Protein AF-A0A7C6HI54-F1 (afdb_monomer_lite)

Structure (mmCIF, N/CA/C/O backbone):
data_AF-A0A7C6HI54-F1
#
_entry.id   AF-A0A7C6HI54-F1
#
loop_
_atom_site.group_PDB
_atom_site.id
_atom_site.type_symbol
_atom_site.label_atom_id
_atom_site.label_alt_id
_atom_site.label_comp_id
_atom_site.label_asym_id
_atom_site.label_entity_id
_atom_site.label_seq_id
_atom_site.pdbx_PDB_ins_code
_atom_site.Cartn_x
_atom_site.Cartn_y
_atom_site.Cartn_z
_atom_site.occupancy
_atom_site.B_iso_or_equiv
_atom_site.auth_seq_id
_atom_site.auth_comp_id
_atom_site.auth_asym_id
_atom_site.auth_atom_id
_atom_site.pdbx_PDB_model_num
ATOM 1 N N . MET A 1 1 ? -19.727 3.927 2.347 1.00 73.31 1 MET A N 1
ATOM 2 C CA . MET A 1 1 ? -19.147 5.207 2.809 1.00 73.31 1 MET A CA 1
ATOM 3 C C . MET A 1 1 ? -17.743 4.907 3.306 1.00 73.31 1 MET A C 1
ATOM 5 O O . MET A 1 1 ? -17.606 3.954 4.063 1.00 73.31 1 MET A O 1
ATOM 9 N N . PHE A 1 2 ? -16.720 5.624 2.837 1.00 81.06 2 PHE A N 1
ATOM 10 C CA . PHE A 1 2 ? -15.334 5.403 3.264 1.00 81.06 2 PHE A CA 1
ATOM 11 C C . PHE A 1 2 ? -15.032 6.197 4.535 1.00 81.06 2 PHE A C 1
ATOM 13 O O . PHE A 1 2 ? -15.425 7.358 4.640 1.00 81.06 2 PHE A O 1
ATOM 20 N N . HIS A 1 3 ? -14.330 5.572 5.479 1.00 81.38 3 HIS A N 1
ATOM 21 C CA . HIS A 1 3 ? -13.687 6.274 6.584 1.00 81.38 3 HIS A CA 1
ATOM 22 C C . HIS A 1 3 ? -12.221 6.479 6.217 1.00 81.38 3 HIS A C 1
ATOM 24 O O . HIS A 1 3 ? -11.545 5.523 5.834 1.00 81.38 3 HIS A O 1
ATOM 30 N N . VAL A 1 4 ? -11.748 7.717 6.305 1.00 82.44 4 VAL A N 1
ATOM 31 C CA . VAL A 1 4 ? -10.369 8.069 5.970 1.00 82.44 4 VAL A CA 1
ATOM 32 C C . VAL A 1 4 ? -9.636 8.346 7.269 1.00 82.44 4 VAL A C 1
ATOM 34 O O . VAL A 1 4 ? -10.179 9.011 8.145 1.00 82.44 4 VAL A O 1
ATOM 37 N N . TYR A 1 5 ? -8.414 7.832 7.398 1.00 78.31 5 TYR A N 1
ATOM 38 C CA . TYR A 1 5 ? -7.564 8.163 8.534 1.00 78.31 5 TYR A CA 1
ATOM 39 C C . TYR A 1 5 ? -7.341 9.679 8.591 1.00 78.31 5 TYR A C 1
ATOM 41 O O . TYR A 1 5 ? -6.896 10.288 7.615 1.00 78.31 5 TYR A O 1
ATOM 49 N N . GLU A 1 6 ? -7.657 10.281 9.732 1.00 72.12 6 GLU A N 1
ATOM 50 C CA . GLU A 1 6 ? -7.433 11.697 9.991 1.00 72.12 6 GLU A CA 1
ATOM 51 C C . GLU A 1 6 ? -6.292 11.843 10.996 1.00 72.12 6 GLU A C 1
ATOM 53 O O . GLU A 1 6 ? -6.274 11.234 12.065 1.00 72.12 6 GLU A O 1
ATOM 58 N N . ASN A 1 7 ? -5.304 12.646 10.626 1.00 71.94 7 ASN A N 1
ATOM 59 C CA . ASN A 1 7 ? -4.196 13.036 11.479 1.00 71.94 7 ASN A CA 1
ATOM 60 C C . ASN A 1 7 ? -3.919 14.501 11.172 1.00 71.94 7 ASN A C 1
ATOM 62 O O . ASN A 1 7 ? -3.929 14.888 10.007 1.00 71.94 7 ASN A O 1
ATOM 66 N N . GLU A 1 8 ? -3.667 15.305 12.202 1.00 67.69 8 GLU A N 1
ATOM 67 C CA . GLU A 1 8 ? -3.443 16.751 12.073 1.00 67.69 8 GLU A CA 1
ATOM 68 C C . GLU A 1 8 ? -2.300 17.101 11.101 1.00 67.69 8 GLU A C 1
ATOM 70 O O 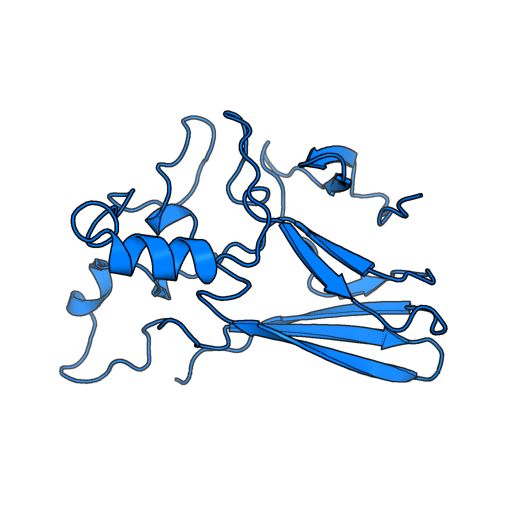. GLU A 1 8 ? -2.268 18.191 10.538 1.00 67.69 8 GLU A O 1
ATOM 75 N N . SER A 1 9 ? -1.376 16.163 10.869 1.00 67.25 9 SER A N 1
ATOM 76 C CA . SER A 1 9 ? -0.266 16.297 9.921 1.00 67.25 9 SER A CA 1
ATOM 77 C C . SER A 1 9 ? -0.551 15.782 8.499 1.00 67.25 9 SER A C 1
ATOM 79 O O . SER A 1 9 ? 0.310 15.935 7.633 1.00 67.25 9 SER A O 1
ATOM 81 N N . LEU A 1 10 ? -1.721 15.179 8.242 1.00 71.88 10 LEU A N 1
ATOM 82 C CA . LEU A 1 10 ? -2.184 14.772 6.909 1.00 71.88 10 LEU A CA 1
ATOM 83 C C . LEU A 1 10 ? -3.047 15.891 6.323 1.00 71.88 10 LEU A C 1
ATOM 85 O O . LEU A 1 10 ? -4.208 16.073 6.681 1.00 71.88 10 LEU A O 1
ATOM 89 N N . ASN A 1 11 ? -2.446 16.667 5.437 1.00 68.75 11 ASN A N 1
ATOM 90 C CA . ASN A 1 11 ? -2.951 17.949 4.963 1.00 68.75 11 ASN A CA 1
ATOM 91 C C . ASN A 1 11 ? -3.590 17.894 3.567 1.00 68.75 11 ASN A C 1
ATOM 93 O O . ASN A 1 11 ? -4.159 18.893 3.128 1.00 68.75 11 ASN A O 1
ATOM 97 N N . GLU A 1 12 ? -3.533 16.755 2.875 1.00 81.88 12 GLU A N 1
ATOM 98 C CA . GLU A 1 12 ? -4.053 16.620 1.514 1.00 81.88 12 GLU A CA 1
ATOM 99 C C . GLU A 1 12 ? -4.956 15.395 1.368 1.00 81.88 12 GLU A C 1
ATOM 101 O O . GLU A 1 12 ? -4.660 14.311 1.872 1.00 81.88 12 GLU A O 1
ATOM 106 N N . LYS A 1 13 ? -6.071 15.577 0.655 1.00 84.19 13 LYS A N 1
ATOM 107 C CA . LYS A 1 13 ? -6.945 14.483 0.232 1.00 84.19 13 LYS A CA 1
ATOM 108 C C . LYS A 1 13 ? -6.597 14.106 -1.199 1.00 84.19 13 LYS A C 1
ATOM 110 O O . LYS A 1 13 ? -6.642 14.955 -2.083 1.00 84.19 13 LYS A O 1
ATOM 115 N N . LEU A 1 14 ? -6.299 12.832 -1.409 1.00 89.12 14 LEU A N 1
ATOM 116 C CA . LEU A 1 14 ? -6.021 12.252 -2.713 1.00 89.12 14 LEU A CA 1
ATOM 117 C C . LEU A 1 14 ? -7.058 11.171 -3.006 1.00 89.12 14 LEU A C 1
ATOM 119 O O . LEU A 1 14 ? -7.258 10.271 -2.194 1.00 89.12 14 LEU A O 1
ATOM 123 N N . GLU A 1 15 ? -7.698 11.233 -4.167 1.00 91.31 15 GLU A N 1
ATOM 124 C CA . GLU A 1 15 ? -8.576 10.162 -4.627 1.00 91.31 15 GLU A CA 1
ATOM 125 C C . GLU A 1 15 ? -7.825 9.271 -5.615 1.00 91.31 15 GLU A C 1
ATOM 127 O O . GLU A 1 15 ? -7.323 9.741 -6.632 1.00 91.31 15 GLU A O 1
ATOM 132 N N . VAL A 1 16 ? -7.754 7.971 -5.328 1.00 90.75 16 VAL A N 1
ATOM 133 C CA . VAL A 1 16 ? -7.172 6.981 -6.238 1.00 90.75 16 VAL A CA 1
ATOM 134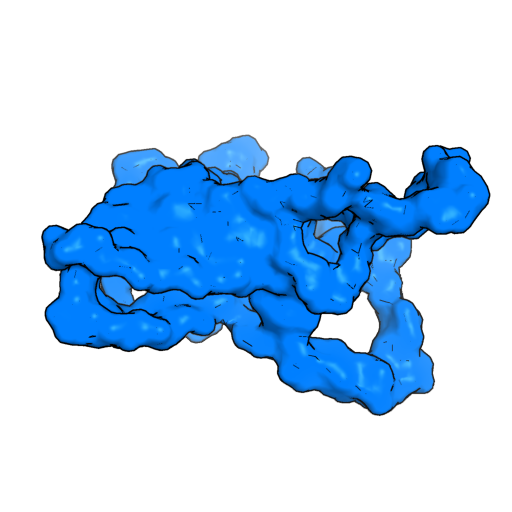 C C . VAL A 1 16 ? -8.221 5.923 -6.517 1.00 90.75 16 VAL A C 1
ATOM 136 O O . VAL A 1 16 ? -8.699 5.260 -5.599 1.00 90.75 16 VAL A O 1
ATOM 139 N N . ARG A 1 17 ? -8.590 5.758 -7.794 1.00 88.06 17 ARG A N 1
ATOM 140 C CA . ARG A 1 17 ? -9.593 4.770 -8.237 1.00 88.06 17 ARG A CA 1
ATOM 141 C C . ARG A 1 17 ? -10.944 4.901 -7.499 1.00 88.06 17 ARG A C 1
ATOM 143 O O . ARG A 1 17 ? -11.586 3.893 -7.218 1.00 88.06 17 ARG A O 1
ATOM 150 N N . GLY A 1 18 ? -11.372 6.128 -7.185 1.00 88.25 18 GLY A N 1
ATOM 151 C CA . GLY A 1 18 ? -12.621 6.398 -6.455 1.00 88.25 18 GLY A CA 1
ATOM 152 C C . GLY A 1 18 ? -12.531 6.214 -4.935 1.00 88.25 18 GLY A C 1
ATOM 153 O O . GLY A 1 18 ? -13.554 6.251 -4.252 1.00 88.25 18 GLY A O 1
ATOM 154 N N . ILE A 1 19 ? -11.329 5.981 -4.398 1.00 90.38 19 ILE A N 1
ATOM 155 C CA . ILE A 1 19 ? -11.089 5.763 -2.969 1.00 90.38 19 ILE A CA 1
ATOM 156 C C . ILE A 1 19 ? -10.364 6.988 -2.404 1.00 90.38 19 ILE A C 1
ATOM 158 O O . ILE A 1 19 ? -9.279 7.320 -2.889 1.00 90.38 19 ILE A O 1
ATOM 162 N N . PRO A 1 20 ? -10.931 7.665 -1.391 1.00 91.31 20 PRO A N 1
ATOM 163 C CA . PRO A 1 20 ? -10.294 8.816 -0.775 1.00 91.31 20 PRO A CA 1
ATOM 164 C C . PRO A 1 20 ? -9.223 8.382 0.234 1.00 91.31 20 PRO A C 1
ATOM 166 O O . PRO A 1 20 ? -9.476 7.568 1.123 1.00 91.31 20 PRO A O 1
ATOM 169 N N . PHE A 1 21 ? -8.044 8.986 0.133 1.00 89.81 21 PHE A N 1
ATOM 170 C CA . PHE A 1 21 ? -6.916 8.826 1.044 1.00 89.81 21 PHE A CA 1
ATOM 171 C C . PHE A 1 21 ? -6.514 10.183 1.625 1.00 89.81 21 PHE A C 1
ATOM 173 O O . PHE A 1 21 ? -6.516 11.191 0.920 1.00 89.81 21 PHE A O 1
ATOM 180 N N . SER A 1 22 ? -6.126 10.202 2.898 1.00 87.50 22 SER A N 1
ATOM 181 C CA . SER A 1 22 ? -5.432 11.339 3.506 1.00 87.50 22 SER A CA 1
ATOM 182 C C . SER A 1 22 ? -3.934 11.099 3.394 1.00 87.50 22 SER A C 1
ATOM 184 O O . SER A 1 22 ? -3.436 10.068 3.853 1.00 87.50 22 SER A O 1
ATOM 186 N N . VAL A 1 23 ? -3.216 12.040 2.791 1.00 87.25 23 VAL A N 1
ATOM 187 C CA . VAL A 1 23 ? -1.768 11.966 2.587 1.00 87.25 23 VAL A CA 1
ATOM 188 C C . VAL A 1 23 ? -1.076 13.172 3.217 1.00 87.25 23 VAL A C 1
ATOM 190 O O . VAL A 1 23 ? -1.668 14.237 3.401 1.00 87.25 23 VAL A O 1
ATOM 193 N N . LYS A 1 24 ? 0.199 12.994 3.564 1.00 86.25 24 LYS A N 1
ATOM 194 C CA . LYS A 1 24 ? 1.104 14.076 3.956 1.00 86.25 24 LYS A CA 1
ATOM 195 C C . LYS A 1 24 ? 2.072 14.307 2.814 1.00 86.25 24 LYS A C 1
ATOM 197 O O . LYS A 1 24 ? 2.626 13.339 2.298 1.00 86.25 24 LYS A O 1
ATOM 202 N N . ARG A 1 25 ? 2.320 15.567 2.466 1.00 85.69 25 ARG A N 1
ATOM 203 C CA . ARG A 1 25 ? 3.426 15.924 1.573 1.00 85.69 25 ARG A CA 1
ATOM 204 C C . ARG A 1 25 ? 4.611 16.466 2.354 1.00 85.69 25 ARG A C 1
ATOM 206 O O . ARG A 1 25 ? 4.461 17.363 3.179 1.00 85.69 25 ARG A O 1
ATOM 213 N N . GLU A 1 26 ? 5.794 15.956 2.047 1.00 82.88 26 GLU A N 1
ATOM 214 C CA . GLU A 1 26 ? 7.072 16.486 2.516 1.00 82.88 26 GLU A CA 1
ATOM 215 C C . GLU A 1 26 ? 7.919 16.818 1.289 1.00 82.88 26 GLU A C 1
ATOM 217 O O . GLU A 1 26 ? 8.080 15.986 0.402 1.00 82.88 26 GLU A O 1
ATOM 222 N N . ASN A 1 27 ? 8.433 18.048 1.201 1.00 79.94 27 ASN A N 1
ATOM 223 C CA . ASN A 1 27 ? 9.224 18.510 0.050 1.00 79.94 27 ASN A CA 1
ATOM 224 C C . ASN A 1 27 ? 8.533 18.293 -1.315 1.00 79.94 27 ASN A C 1
ATOM 226 O O . ASN A 1 27 ? 9.188 18.001 -2.311 1.00 79.94 27 ASN A O 1
ATOM 230 N N . GLY A 1 28 ? 7.203 18.425 -1.355 1.00 77.94 28 GLY A N 1
ATOM 231 C CA . GLY A 1 28 ? 6.405 18.291 -2.577 1.00 77.94 28 GLY A CA 1
ATOM 232 C C . GLY A 1 28 ? 6.001 16.862 -2.948 1.00 77.94 28 GLY A C 1
ATOM 233 O O . GLY A 1 28 ? 5.182 16.710 -3.849 1.00 77.94 28 GLY A O 1
ATOM 234 N N . VAL A 1 29 ? 6.479 15.834 -2.239 1.00 82.31 29 VAL A N 1
ATOM 235 C CA . VAL A 1 29 ? 6.145 14.424 -2.513 1.00 82.31 29 VAL A CA 1
ATOM 236 C C . VAL A 1 29 ? 5.339 13.789 -1.385 1.00 82.31 29 VAL A C 1
ATOM 238 O O . VAL A 1 29 ? 5.476 14.177 -0.223 1.00 82.31 29 VAL A O 1
ATOM 241 N N . VAL A 1 30 ? 4.507 12.802 -1.714 1.00 86.44 30 VAL A N 1
ATOM 242 C CA . VAL A 1 30 ? 3.752 12.022 -0.726 1.00 86.44 30 VAL A CA 1
ATOM 243 C C . VAL A 1 30 ? 4.716 11.262 0.188 1.00 86.44 30 VAL A C 1
ATOM 245 O O . VAL A 1 30 ? 5.509 10.424 -0.247 1.00 86.44 30 VAL A O 1
ATOM 248 N N . ALA A 1 31 ? 4.642 11.574 1.479 1.00 83.44 31 ALA A N 1
ATOM 249 C CA . ALA A 1 31 ? 5.469 10.999 2.523 1.00 83.44 31 ALA A CA 1
ATOM 250 C C . ALA A 1 31 ? 4.939 9.632 2.973 1.00 83.44 31 ALA A C 1
ATOM 252 O O . ALA A 1 31 ? 3.743 9.336 2.904 1.00 83.44 31 ALA A O 1
ATOM 253 N N . LYS A 1 32 ? 5.844 8.802 3.494 1.00 81.69 32 LYS A N 1
ATOM 254 C CA . LYS A 1 32 ? 5.480 7.513 4.090 1.00 81.69 32 LYS A CA 1
ATOM 255 C C . LYS A 1 32 ? 4.733 7.742 5.396 1.00 81.69 32 LYS A C 1
ATOM 257 O O . LYS A 1 32 ? 5.105 8.605 6.191 1.00 81.69 32 LYS A O 1
ATOM 262 N N . LEU A 1 33 ? 3.719 6.920 5.639 1.00 77.44 33 LEU A N 1
ATOM 263 C CA . LEU A 1 33 ? 3.042 6.895 6.929 1.00 77.44 33 LEU A CA 1
ATOM 264 C C . LEU A 1 33 ? 4.000 6.427 8.040 1.00 77.44 33 LEU A C 1
ATOM 266 O O . LEU A 1 33 ? 4.932 5.660 7.774 1.00 77.44 33 LEU A O 1
ATOM 270 N N . PRO A 1 34 ? 3.782 6.869 9.293 1.00 81.75 34 PRO A N 1
ATOM 271 C CA . PRO A 1 34 ? 4.528 6.349 10.431 1.00 81.75 34 PRO A CA 1
ATOM 272 C C . PRO A 1 34 ? 4.289 4.842 10.591 1.00 81.75 34 PRO A C 1
ATOM 274 O O . PRO A 1 34 ? 3.272 4.303 10.156 1.00 81.75 34 PRO A O 1
ATOM 277 N N . SER A 1 35 ? 5.204 4.161 11.282 1.00 83.81 35 SER A N 1
ATOM 278 C CA . SER A 1 35 ? 5.124 2.713 11.536 1.00 83.81 35 SER A CA 1
ATOM 279 C C . SER A 1 35 ? 3.943 2.292 12.413 1.00 83.81 35 SER A C 1
ATOM 281 O O . SER A 1 35 ? 3.718 1.105 12.604 1.00 83.81 35 SER A O 1
ATOM 283 N N . SER A 1 36 ? 3.203 3.237 12.985 1.00 88.75 36 SER A N 1
ATOM 284 C CA . SER A 1 36 ? 2.077 2.980 13.871 1.00 88.75 36 SER A CA 1
ATOM 285 C C . SER A 1 36 ? 1.075 4.118 13.736 1.00 88.75 36 SER A C 1
ATOM 287 O O . SER A 1 36 ? 1.432 5.278 13.949 1.00 88.75 36 SER A O 1
ATOM 289 N N . ILE A 1 37 ? -0.181 3.783 13.453 1.00 88.81 37 ILE A N 1
ATOM 290 C CA . ILE A 1 37 ? -1.296 4.730 13.383 1.00 88.81 37 ILE A CA 1
ATOM 291 C C . ILE A 1 37 ? -2.432 4.281 14.303 1.00 88.81 37 ILE A C 1
ATOM 293 O O . ILE A 1 37 ? -2.770 3.098 14.371 1.00 88.81 37 ILE A O 1
ATOM 297 N N . GLY A 1 38 ? -3.022 5.232 15.028 1.00 88.00 38 GLY A N 1
ATOM 298 C CA . GLY A 1 38 ? -4.309 5.021 15.688 1.00 88.00 38 GLY A CA 1
ATOM 299 C C . GLY A 1 38 ? -5.413 5.060 14.638 1.00 88.00 38 GLY A C 1
ATOM 300 O O . GLY A 1 38 ? -5.413 5.948 13.793 1.00 88.00 38 GLY A O 1
ATOM 301 N N . PHE A 1 39 ? -6.328 4.099 14.660 1.00 87.31 39 PHE A N 1
ATOM 302 C CA . PHE A 1 39 ? -7.405 4.025 13.676 1.00 87.31 39 PHE A CA 1
ATOM 303 C C . PHE A 1 39 ? -8.652 3.503 14.366 1.00 87.31 39 PHE A C 1
ATOM 305 O O . PHE A 1 39 ? -8.740 2.308 14.614 1.00 87.31 39 PHE A O 1
ATOM 312 N N . ASP A 1 40 ? -9.571 4.399 14.719 1.00 88.88 40 ASP A N 1
ATOM 313 C CA . ASP A 1 40 ? -10.675 4.097 15.631 1.00 88.88 40 ASP A CA 1
ATOM 314 C C . ASP A 1 40 ? -12.007 3.875 14.896 1.00 88.88 40 ASP A C 1
ATOM 316 O O . ASP A 1 40 ? -12.943 4.675 14.990 1.00 88.88 40 ASP A O 1
ATOM 320 N N . ALA A 1 41 ? -12.104 2.775 14.148 1.00 90.00 41 ALA A N 1
ATOM 321 C CA . ALA A 1 41 ? -13.274 2.490 13.321 1.00 90.00 41 ALA A CA 1
ATOM 322 C C . ALA A 1 41 ? -13.598 0.995 13.211 1.00 90.00 41 ALA A C 1
ATOM 324 O O . ALA A 1 41 ? -12.734 0.122 13.301 1.00 90.00 41 ALA A O 1
ATOM 325 N N . ARG A 1 42 ? -14.877 0.702 12.953 1.00 92.00 42 ARG A N 1
ATOM 326 C CA . ARG A 1 42 ? -15.324 -0.594 12.427 1.00 92.00 42 ARG A CA 1
ATOM 327 C C . ARG A 1 42 ? -15.397 -0.492 10.913 1.00 92.00 42 ARG A C 1
ATOM 329 O O . ARG A 1 42 ? -16.020 0.433 10.392 1.00 92.00 42 ARG A O 1
ATOM 336 N N . CYS A 1 43 ? -14.762 -1.418 10.211 1.00 91.19 43 CYS A N 1
ATOM 337 C CA . CYS A 1 43 ? -14.734 -1.413 8.755 1.00 91.19 43 CYS A CA 1
ATOM 338 C C . CYS A 1 43 ? -14.689 -2.839 8.204 1.00 91.19 43 CYS A C 1
ATOM 340 O O . CYS A 1 43 ? -14.125 -3.741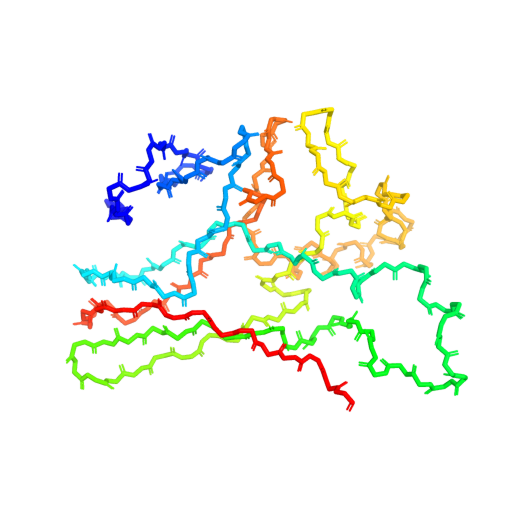 8.814 1.00 91.19 43 CYS A O 1
ATOM 342 N N . GLU A 1 44 ? -15.312 -3.039 7.042 1.00 91.44 44 GLU A N 1
ATOM 343 C CA . GLU A 1 44 ? -15.272 -4.319 6.328 1.00 91.44 44 GLU A CA 1
ATOM 344 C C . GLU A 1 44 ? -13.953 -4.500 5.571 1.00 91.44 44 GLU A C 1
ATOM 346 O O . GLU A 1 44 ? -13.441 -5.612 5.468 1.00 91.44 44 GLU A O 1
ATOM 351 N N . MET A 1 45 ? -13.392 -3.410 5.045 1.00 92.19 45 MET A N 1
ATOM 352 C CA . MET A 1 45 ? -12.159 -3.419 4.265 1.00 92.19 45 MET A CA 1
ATOM 353 C C . MET A 1 45 ? -11.249 -2.262 4.668 1.00 92.19 45 MET A C 1
ATOM 355 O O . MET A 1 45 ? -11.718 -1.144 4.889 1.00 92.19 45 MET A O 1
ATOM 359 N N . LEU A 1 46 ? -9.947 -2.536 4.713 1.00 91.38 46 LEU A N 1
ATOM 360 C CA . LEU A 1 46 ? -8.883 -1.540 4.789 1.00 91.38 46 LEU A CA 1
ATOM 361 C C . LEU A 1 46 ? -8.246 -1.355 3.423 1.00 91.38 46 LEU A C 1
ATOM 363 O O . LEU A 1 46 ? -8.012 -2.332 2.713 1.00 91.38 46 LEU A O 1
ATOM 367 N N . PHE A 1 47 ? -7.904 -0.111 3.105 1.00 91.44 47 PHE A N 1
ATOM 368 C CA . PHE A 1 47 ? -7.160 0.243 1.906 1.00 91.44 47 PHE A CA 1
ATOM 369 C C . PHE A 1 47 ? -5.847 0.912 2.298 1.00 91.44 47 PHE A C 1
ATOM 371 O O . PHE A 1 47 ? -5.835 1.889 3.044 1.00 91.44 47 PHE A O 1
ATOM 378 N N . PHE A 1 48 ? -4.747 0.390 1.771 1.00 90.12 48 PHE A N 1
ATOM 379 C CA . PHE A 1 48 ? -3.404 0.925 1.930 1.00 90.12 48 PHE A CA 1
ATOM 380 C C . PHE A 1 48 ? -2.942 1.497 0.597 1.00 90.12 48 PHE A C 1
ATOM 382 O O . PHE A 1 48 ? -3.037 0.823 -0.429 1.00 90.12 48 PHE A O 1
ATOM 389 N N . LEU A 1 49 ? -2.438 2.726 0.618 1.00 90.38 49 LEU A N 1
ATOM 390 C CA . LEU A 1 49 ? -1.849 3.384 -0.541 1.00 90.38 49 LEU A CA 1
ATOM 391 C C . LEU A 1 49 ? -0.322 3.307 -0.455 1.00 90.38 49 LEU A C 1
ATOM 393 O O . LEU A 1 49 ? 0.245 3.457 0.625 1.00 90.38 49 LEU A O 1
ATOM 397 N N . GLY A 1 50 ? 0.333 3.102 -1.596 1.00 87.75 50 GLY A N 1
ATOM 398 C CA . GLY A 1 50 ? 1.788 3.161 -1.685 1.00 87.75 50 GLY A CA 1
ATOM 399 C C . GLY A 1 50 ? 2.477 1.872 -1.270 1.00 87.75 50 GLY A C 1
ATOM 400 O O . GLY A 1 50 ? 3.499 1.925 -0.591 1.00 87.75 50 GLY A O 1
ATOM 401 N N . MET A 1 51 ? 1.946 0.718 -1.691 1.00 88.38 51 MET A N 1
ATOM 402 C CA . MET A 1 51 ? 2.569 -0.601 -1.492 1.00 88.38 51 MET A CA 1
ATOM 403 C C . MET A 1 51 ? 3.813 -0.808 -2.372 1.00 88.38 51 MET A C 1
ATOM 405 O O . MET A 1 51 ? 3.936 -1.767 -3.137 1.00 88.38 51 MET A O 1
ATOM 409 N N . SER A 1 52 ? 4.729 0.143 -2.263 1.00 84.31 52 SER A N 1
ATOM 410 C CA . SER A 1 52 ? 5.966 0.266 -3.006 1.00 84.31 52 SER A CA 1
ATOM 411 C C . SER A 1 52 ? 7.120 -0.082 -2.080 1.00 84.31 52 SER A C 1
ATOM 413 O O . SER A 1 52 ? 7.228 0.467 -0.985 1.00 84.31 52 SER A O 1
ATOM 415 N N . THR A 1 53 ? 8.034 -0.941 -2.519 1.00 77.19 53 THR A N 1
ATOM 416 C CA . THR A 1 53 ? 9.284 -1.131 -1.781 1.00 77.19 53 THR A CA 1
ATOM 417 C C . THR A 1 53 ? 10.247 0.028 -2.052 1.00 77.19 53 THR A C 1
ATOM 419 O O . THR A 1 53 ? 10.447 0.473 -3.188 1.00 77.19 53 THR A O 1
ATOM 422 N N . ASP A 1 54 ? 10.868 0.532 -0.989 1.00 65.81 54 ASP A N 1
ATOM 423 C CA . ASP A 1 54 ? 12.043 1.406 -1.075 1.00 65.81 54 ASP A CA 1
ATOM 424 C C . ASP A 1 54 ? 13.349 0.635 -1.030 1.00 65.81 54 ASP A C 1
ATOM 426 O O . ASP A 1 54 ? 14.420 1.242 -0.995 1.00 65.81 54 ASP A O 1
ATOM 430 N N . SER A 1 55 ? 13.274 -0.695 -0.994 1.00 64.50 55 SER A N 1
ATOM 431 C CA . SER A 1 55 ? 14.478 -1.489 -0.925 1.00 64.50 55 SER A CA 1
ATOM 432 C C . SER A 1 55 ? 15.260 -1.332 -2.217 1.00 64.50 55 SER A C 1
ATOM 434 O O . SER A 1 55 ? 14.775 -1.640 -3.309 1.00 64.50 55 SER A O 1
ATOM 436 N N . TRP A 1 56 ? 16.506 -0.897 -2.061 1.00 59.00 56 TRP A N 1
ATOM 437 C CA . TRP A 1 56 ? 17.516 -1.003 -3.095 1.00 59.00 56 TRP A CA 1
ATOM 438 C C . TRP A 1 56 ? 17.632 -2.476 -3.542 1.00 59.00 56 TRP A C 1
ATOM 440 O O . TRP A 1 56 ? 17.867 -2.675 -4.728 1.00 59.00 56 TRP A O 1
ATOM 450 N N . GLN A 1 57 ? 17.332 -3.467 -2.666 1.00 61.56 57 GLN A N 1
ATOM 451 C CA . GLN A 1 57 ? 17.434 -4.953 -2.814 1.00 61.56 57 GLN A CA 1
ATOM 452 C C . GLN A 1 57 ? 16.744 -5.618 -3.989 1.00 61.56 57 GLN A C 1
ATOM 454 O O . GLN A 1 57 ? 16.825 -6.832 -4.140 1.00 61.56 57 GLN A O 1
ATOM 459 N N . CYS A 1 58 ? 16.130 -4.830 -4.855 1.00 61.22 58 CYS A N 1
ATOM 460 C CA . CYS A 1 58 ? 15.546 -5.313 -6.094 1.00 61.22 58 CYS A CA 1
ATOM 461 C C . CYS A 1 58 ? 16.314 -4.828 -7.336 1.00 61.22 58 CYS A C 1
ATOM 463 O O . CYS A 1 58 ? 15.841 -5.054 -8.438 1.00 61.22 58 CYS A O 1
ATOM 465 N N . SER A 1 59 ? 17.415 -4.081 -7.202 1.00 59.91 59 SER A N 1
ATOM 466 C CA . SER A 1 59 ? 18.164 -3.568 -8.363 1.00 59.91 59 SER A CA 1
ATOM 467 C C . SER A 1 59 ? 19.058 -4.659 -8.987 1.00 59.91 59 SER A C 1
ATOM 469 O O . SER A 1 59 ? 19.175 -5.756 -8.452 1.00 59.91 59 SER A O 1
ATOM 471 N N . GLU A 1 60 ? 19.673 -4.392 -10.143 1.00 52.69 60 GLU A N 1
ATOM 472 C CA . GLU A 1 60 ? 20.588 -5.326 -10.830 1.00 52.69 60 GLU A CA 1
ATOM 473 C C . GLU A 1 60 ? 22.079 -5.075 -10.541 1.00 52.69 60 GLU A C 1
ATOM 475 O O . GLU A 1 60 ? 22.911 -5.952 -10.756 1.00 52.69 60 GLU A O 1
ATOM 480 N N . TRP A 1 61 ? 22.439 -3.919 -9.966 1.00 52.97 61 TRP A N 1
ATOM 481 C CA . TRP A 1 61 ? 23.813 -3.559 -9.553 1.00 52.97 61 TRP A CA 1
ATOM 482 C C . TRP A 1 61 ? 24.436 -4.435 -8.431 1.00 52.97 61 TRP A C 1
ATOM 484 O O . TRP A 1 61 ? 25.484 -4.111 -7.880 1.00 52.97 61 TRP A O 1
ATOM 494 N N . TRP A 1 62 ? 23.804 -5.561 -8.106 1.00 53.03 62 TRP A N 1
ATOM 495 C CA . TRP A 1 62 ? 23.983 -6.390 -6.907 1.00 53.03 62 TRP A CA 1
ATOM 496 C C . TRP A 1 62 ? 25.016 -7.476 -7.118 1.00 53.03 62 TRP A C 1
ATOM 498 O O . TRP A 1 62 ? 25.828 -7.733 -6.234 1.00 53.03 62 TRP A O 1
ATOM 508 N N . GLY A 1 63 ? 25.081 -8.011 -8.340 1.00 52.19 63 GLY A N 1
ATOM 509 C CA . GLY A 1 63 ? 26.081 -9.011 -8.707 1.00 52.19 63 GLY A CA 1
ATOM 510 C C . GLY A 1 63 ? 27.527 -8.527 -8.546 1.00 52.19 63 GLY A C 1
ATOM 511 O O . GLY A 1 63 ? 28.438 -9.343 -8.580 1.00 52.19 63 GLY A O 1
ATOM 512 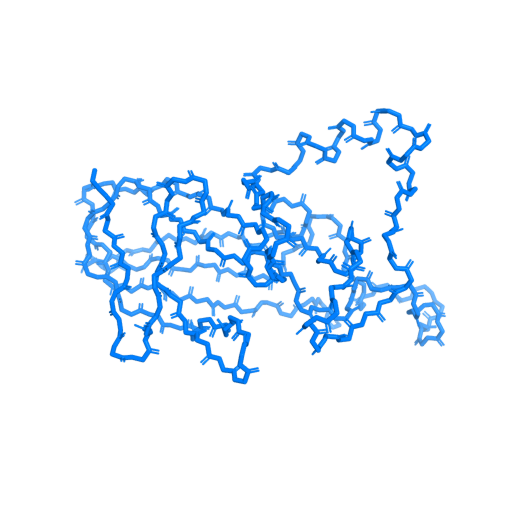N N . GLN A 1 64 ? 27.757 -7.219 -8.357 1.00 55.03 64 GLN A N 1
ATOM 513 C CA . GLN A 1 64 ? 29.090 -6.654 -8.133 1.00 55.03 64 GLN A CA 1
ATOM 514 C C . GLN A 1 64 ? 29.580 -6.758 -6.680 1.00 55.03 64 GLN A C 1
ATOM 516 O O . GLN A 1 64 ? 30.789 -6.766 -6.464 1.00 55.03 64 GLN A O 1
ATOM 521 N N . GLN A 1 65 ? 28.677 -6.807 -5.692 1.00 56.28 65 GLN A N 1
ATOM 522 C CA . GLN A 1 65 ? 29.032 -6.904 -4.264 1.00 56.28 65 GLN A CA 1
ATOM 523 C C . GLN A 1 65 ? 28.749 -8.285 -3.666 1.00 56.28 65 GLN A C 1
ATOM 525 O O . GLN A 1 65 ? 29.065 -8.531 -2.504 1.00 56.28 65 GLN A O 1
ATOM 530 N N . GLU A 1 66 ? 28.171 -9.191 -4.449 1.00 56.53 66 GLU A N 1
ATOM 531 C CA . GLU A 1 66 ? 27.919 -10.557 -4.018 1.00 56.53 66 GLU A CA 1
ATOM 532 C C . GLU A 1 66 ? 29.220 -11.347 -3.914 1.00 56.53 66 GLU A C 1
ATOM 534 O O . GLU A 1 66 ? 29.988 -11.484 -4.870 1.00 56.53 66 GLU A O 1
ATOM 539 N N . VAL A 1 67 ? 29.439 -11.935 -2.740 1.00 59.72 67 VAL A N 1
ATOM 540 C CA . VAL A 1 67 ? 30.312 -13.100 -2.646 1.00 59.72 67 VAL A CA 1
ATOM 541 C C . VAL A 1 67 ? 29.667 -14.187 -3.503 1.00 59.72 67 VAL A C 1
ATOM 543 O O . VAL A 1 67 ? 28.459 -14.407 -3.415 1.00 59.72 67 VAL A O 1
ATOM 546 N N . TYR A 1 68 ? 30.450 -14.847 -4.359 1.00 62.44 68 TYR A N 1
ATOM 547 C CA . TYR A 1 68 ? 29.946 -15.909 -5.230 1.00 62.44 68 TYR A CA 1
ATOM 548 C C . TYR A 1 68 ? 29.016 -16.868 -4.463 1.00 62.44 68 TYR A C 1
ATOM 550 O O . TYR A 1 68 ? 29.419 -17.438 -3.450 1.00 62.44 68 TYR A O 1
ATOM 558 N N . TYR A 1 69 ? 27.798 -17.051 -4.989 1.00 62.81 69 TYR A N 1
ATOM 559 C CA . TYR A 1 69 ? 26.731 -17.920 -4.464 1.00 62.81 69 TYR A CA 1
ATOM 560 C C . TYR A 1 69 ? 25.998 -17.444 -3.194 1.00 62.81 69 TYR A C 1
ATOM 562 O O . TYR A 1 69 ? 25.131 -18.171 -2.706 1.00 62.81 69 TYR A O 1
ATOM 570 N N . ASP A 1 70 ? 26.279 -16.244 -2.677 1.00 66.12 70 ASP A N 1
ATOM 571 C CA . ASP A 1 70 ? 25.512 -15.642 -1.582 1.00 66.12 70 ASP A CA 1
ATOM 572 C C . ASP A 1 70 ? 24.411 -14.712 -2.115 1.00 66.12 70 ASP A C 1
ATOM 574 O O . ASP A 1 70 ? 24.647 -13.562 -2.482 1.00 66.12 70 ASP A O 1
ATOM 578 N N . TYR A 1 71 ? 23.183 -15.232 -2.145 1.00 65.81 71 TYR A N 1
ATOM 579 C CA . TYR A 1 71 ? 21.991 -14.506 -2.593 1.00 65.81 71 TYR A CA 1
ATOM 580 C C . TYR A 1 71 ? 21.148 -13.946 -1.438 1.00 65.81 71 TYR A C 1
ATOM 582 O O . TYR A 1 71 ? 20.023 -13.507 -1.671 1.00 65.81 71 TYR A O 1
ATOM 590 N N . SER A 1 72 ? 21.651 -13.970 -0.198 1.00 68.81 72 SER A N 1
ATOM 591 C CA . SER A 1 72 ? 20.903 -13.572 1.012 1.00 68.81 72 SER A CA 1
ATOM 592 C C . SER A 1 72 ? 20.397 -12.125 0.980 1.00 68.81 72 SER A C 1
ATOM 594 O O . SER A 1 72 ? 19.355 -11.805 1.549 1.00 68.81 72 SER A O 1
ATOM 596 N N . THR A 1 73 ? 21.106 -11.247 0.270 1.00 67.44 73 THR A N 1
ATOM 597 C CA . THR A 1 73 ? 20.786 -9.817 0.181 1.00 67.44 73 THR A CA 1
ATOM 598 C C . THR A 1 73 ? 19.759 -9.475 -0.899 1.00 67.44 73 THR A C 1
ATOM 600 O O . THR A 1 73 ? 19.291 -8.332 -0.936 1.00 67.44 73 THR A O 1
ATOM 603 N N . ARG A 1 74 ? 19.393 -10.438 -1.759 1.00 71.81 74 ARG A N 1
ATOM 604 C CA . ARG A 1 74 ? 18.427 -10.243 -2.846 1.00 71.81 74 ARG A CA 1
ATOM 605 C C . ARG A 1 74 ? 16.997 -10.336 -2.343 1.00 71.81 74 ARG A C 1
ATOM 607 O O . ARG A 1 74 ? 16.691 -11.106 -1.438 1.00 71.81 74 ARG A O 1
ATOM 614 N N . LEU A 1 75 ? 16.119 -9.585 -3.000 1.00 75.94 75 LEU A N 1
ATOM 615 C CA . LEU A 1 75 ? 14.681 -9.737 -2.854 1.00 75.94 75 LEU A CA 1
ATOM 616 C C . LEU A 1 75 ? 14.106 -10.534 -4.029 1.00 75.94 75 LEU A C 1
ATOM 618 O O . LEU A 1 75 ? 14.194 -10.110 -5.182 1.00 75.94 75 LEU A O 1
ATOM 622 N N . PHE A 1 76 ? 13.488 -11.670 -3.731 1.00 77.38 76 PHE A N 1
ATOM 623 C CA . PHE A 1 76 ? 12.814 -12.541 -4.688 1.00 77.38 76 PHE A CA 1
ATOM 624 C C . PHE A 1 76 ? 11.295 -12.436 -4.566 1.00 77.38 76 PHE A C 1
ATOM 626 O O . PHE A 1 76 ? 10.747 -12.116 -3.508 1.00 77.38 76 PHE A O 1
ATOM 633 N N . PHE A 1 77 ? 10.581 -12.726 -5.656 1.00 78.94 77 PHE A N 1
ATOM 634 C CA . PHE A 1 77 ? 9.128 -12.867 -5.589 1.00 78.94 77 PHE A CA 1
ATOM 635 C C . PHE A 1 77 ? 8.742 -13.930 -4.555 1.00 78.94 77 PHE A C 1
ATOM 637 O O . PHE A 1 77 ? 9.281 -15.035 -4.554 1.00 78.94 77 PHE A O 1
ATOM 644 N N . GLY A 1 78 ? 7.803 -13.585 -3.676 1.00 80.25 78 GLY A N 1
ATOM 645 C CA . GLY A 1 78 ? 7.411 -14.416 -2.539 1.00 80.25 78 GLY A CA 1
ATOM 646 C C . GLY A 1 78 ? 8.136 -14.086 -1.231 1.00 80.25 78 GLY A C 1
ATOM 647 O O . GLY A 1 78 ? 7.689 -14.543 -0.176 1.00 80.25 78 GLY A O 1
ATOM 648 N N . ASP A 1 79 ? 9.180 -13.253 -1.251 1.00 83.50 79 ASP A N 1
ATOM 649 C CA . ASP A 1 79 ? 9.848 -12.830 -0.023 1.00 83.50 79 ASP A CA 1
ATOM 650 C C . ASP A 1 79 ? 8.947 -11.938 0.827 1.00 83.50 79 ASP A C 1
ATOM 652 O O . ASP A 1 79 ? 8.306 -10.996 0.351 1.00 83.50 79 ASP A O 1
ATOM 656 N N . ARG A 1 80 ? 8.924 -12.211 2.131 1.00 86.69 80 ARG A N 1
ATOM 657 C CA . ARG A 1 80 ? 8.192 -11.398 3.100 1.00 86.69 80 ARG A CA 1
ATOM 658 C C . ARG A 1 80 ? 9.059 -10.218 3.534 1.00 86.69 80 ARG A C 1
ATOM 660 O O . ARG A 1 80 ? 10.056 -10.400 4.221 1.00 86.69 80 ARG A O 1
ATOM 667 N N . VAL A 1 81 ? 8.640 -9.009 3.168 1.00 84.75 81 VAL A N 1
ATOM 668 C CA . VAL A 1 81 ? 9.346 -7.747 3.467 1.00 84.75 81 VAL A CA 1
ATOM 669 C C . VAL A 1 81 ? 8.852 -7.065 4.743 1.00 84.75 81 VAL A C 1
ATOM 671 O O . VAL A 1 81 ? 9.461 -6.117 5.240 1.00 84.75 81 VAL A O 1
ATOM 674 N N . GLY A 1 82 ? 7.721 -7.518 5.281 1.00 87.88 82 GLY A N 1
ATOM 675 C CA . GLY A 1 82 ? 7.151 -6.959 6.496 1.00 87.88 82 GLY A CA 1
ATOM 676 C C . GLY A 1 82 ? 5.823 -7.583 6.888 1.00 87.88 82 GLY A C 1
ATOM 677 O O . GLY A 1 82 ? 5.341 -8.533 6.263 1.00 87.88 82 GLY A O 1
ATOM 678 N N . ARG A 1 83 ? 5.219 -7.022 7.933 1.00 91.88 83 ARG A N 1
ATOM 679 C CA . ARG A 1 83 ? 3.859 -7.334 8.370 1.00 91.88 83 ARG A CA 1
ATOM 680 C C . ARG A 1 83 ? 3.108 -6.068 8.734 1.00 91.88 83 ARG A C 1
ATOM 682 O O . ARG A 1 83 ? 3.642 -5.197 9.417 1.00 91.88 83 ARG A O 1
ATOM 689 N N . ILE A 1 84 ? 1.847 -6.023 8.330 1.00 93.12 84 ILE A N 1
ATOM 690 C CA . ILE A 1 84 ? 0.866 -5.088 8.868 1.00 93.12 84 ILE A CA 1
ATOM 691 C C . ILE A 1 84 ? 0.127 -5.822 9.984 1.00 93.12 84 ILE A C 1
ATOM 693 O O . ILE A 1 84 ? -0.396 -6.916 9.773 1.00 93.12 84 ILE A O 1
ATOM 697 N N . ARG A 1 85 ? 0.098 -5.236 11.173 1.00 95.50 85 ARG A N 1
ATOM 698 C CA . ARG A 1 85 ? -0.626 -5.745 12.333 1.00 95.50 85 ARG A CA 1
ATOM 699 C C . ARG A 1 85 ? -1.821 -4.845 12.596 1.00 95.50 85 ARG A C 1
ATOM 701 O O . ARG A 1 85 ? -1.652 -3.657 12.844 1.00 95.50 85 ARG A O 1
ATOM 708 N N . VAL A 1 86 ? -3.014 -5.421 12.570 1.00 95.69 86 VAL A N 1
ATOM 709 C CA . VAL A 1 86 ? -4.269 -4.741 12.898 1.00 95.69 86 VAL A CA 1
ATOM 710 C C . VAL A 1 86 ? -4.680 -5.177 14.297 1.00 95.69 86 VAL A C 1
ATOM 712 O O . VAL A 1 86 ? -4.931 -6.358 14.520 1.00 95.69 86 VAL A O 1
ATOM 715 N N . LEU A 1 87 ? -4.707 -4.239 15.241 1.00 96.44 87 LEU A N 1
ATOM 716 C CA . LEU A 1 87 ? -5.104 -4.477 16.626 1.00 96.44 87 LEU A CA 1
ATOM 717 C C . LEU A 1 87 ? -6.557 -4.044 16.828 1.00 96.44 87 LEU A C 1
ATOM 719 O O . LEU A 1 87 ? -6.929 -2.918 16.478 1.00 96.44 87 LEU A O 1
ATOM 723 N N . TYR A 1 88 ? -7.346 -4.924 17.437 1.00 96.88 88 TYR A N 1
ATOM 724 C CA . TYR A 1 88 ? -8.740 -4.676 17.784 1.00 96.88 88 TYR A CA 1
ATOM 725 C C . TYR A 1 88 ? -8.907 -4.279 19.261 1.00 96.88 88 TYR A C 1
ATOM 727 O O . TYR A 1 88 ? -8.016 -4.486 20.090 1.00 96.88 88 TYR A O 1
ATOM 735 N N . ASP A 1 89 ? -10.061 -3.706 19.597 1.00 96.19 89 ASP A N 1
ATOM 736 C CA . ASP A 1 89 ? -10.434 -3.276 20.953 1.00 96.19 89 ASP A CA 1
ATOM 737 C C . ASP A 1 89 ? -10.434 -4.411 21.996 1.00 96.19 89 ASP A C 1
ATOM 739 O O . ASP A 1 89 ? -10.042 -4.204 23.146 1.00 96.19 89 ASP A O 1
ATOM 743 N N . ASP A 1 90 ? -10.785 -5.629 21.583 1.00 95.88 90 ASP A N 1
ATOM 744 C CA . ASP A 1 90 ? -10.729 -6.857 22.389 1.00 95.88 90 ASP A CA 1
ATOM 745 C C . ASP A 1 90 ? -9.305 -7.424 22.586 1.00 95.88 90 ASP A C 1
ATOM 747 O O . ASP A 1 90 ? -9.138 -8.503 23.159 1.00 95.88 90 ASP A O 1
ATOM 751 N N . ARG A 1 91 ? -8.274 -6.693 22.137 1.00 93.56 91 ARG A N 1
ATOM 752 C CA . ARG A 1 91 ? -6.846 -7.066 22.139 1.00 93.56 91 ARG A CA 1
ATOM 753 C C . ARG A 1 91 ? -6.477 -8.229 21.222 1.00 93.56 91 ARG A C 1
ATOM 755 O O . ARG A 1 91 ? -5.321 -8.654 21.237 1.00 93.56 91 ARG A O 1
ATOM 762 N N . THR A 1 92 ? -7.407 -8.746 20.424 1.00 96.50 92 THR A N 1
ATOM 763 C CA . THR A 1 92 ? -7.047 -9.672 19.349 1.00 96.50 92 THR A CA 1
ATOM 764 C C . THR A 1 92 ? -6.376 -8.918 18.207 1.00 96.50 92 THR A C 1
ATOM 766 O O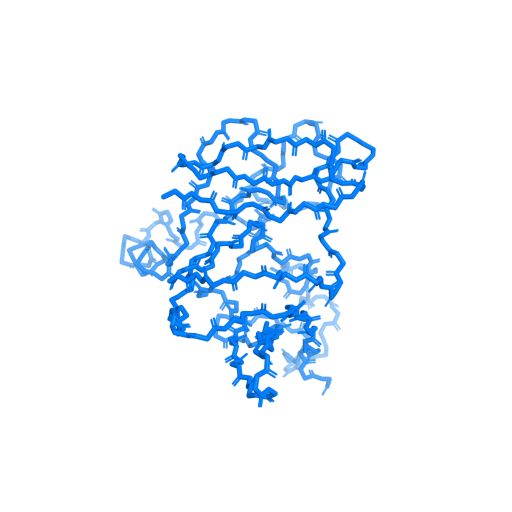 . THR A 1 92 ? -6.519 -7.701 18.067 1.00 96.50 92 THR A O 1
ATOM 769 N N . GLU A 1 93 ? -5.627 -9.645 17.384 1.00 95.44 93 GLU A N 1
ATOM 770 C CA . GLU A 1 93 ? -4.894 -9.064 16.268 1.00 95.44 93 GLU A CA 1
ATOM 771 C C . GLU A 1 93 ? -5.027 -9.890 14.994 1.00 95.44 93 GLU A C 1
ATOM 773 O O . GLU A 1 93 ? -5.216 -11.108 15.027 1.00 95.44 93 GLU A O 1
ATOM 778 N N . GLU A 1 94 ? -4.890 -9.204 13.865 1.00 94.94 94 GLU A N 1
ATOM 779 C CA . GLU A 1 94 ? -4.663 -9.808 12.560 1.00 94.94 94 GLU A CA 1
ATOM 780 C C . GLU A 1 94 ? -3.303 -9.394 12.011 1.00 94.94 94 GLU A C 1
ATOM 782 O O . GLU A 1 94 ? -2.901 -8.234 12.104 1.00 94.94 94 GLU A O 1
ATOM 787 N N . LEU A 1 95 ? -2.595 -10.364 11.434 1.00 94.25 95 LEU A N 1
ATOM 788 C CA . LEU A 1 95 ? -1.273 -10.178 10.851 1.00 94.25 95 LEU A CA 1
ATOM 789 C C . LEU A 1 95 ? -1.344 -10.414 9.348 1.00 94.25 95 LEU A C 1
ATOM 791 O O . LEU A 1 95 ? -1.567 -11.533 8.886 1.00 94.25 95 LEU A O 1
ATOM 795 N N . ILE A 1 96 ? -1.101 -9.357 8.587 1.00 93.12 96 ILE A N 1
ATOM 796 C CA . ILE A 1 96 ? -1.097 -9.369 7.132 1.00 93.12 96 ILE A CA 1
ATOM 797 C C . ILE A 1 96 ? 0.361 -9.373 6.684 1.00 93.12 96 ILE A C 1
ATOM 799 O O . ILE A 1 96 ? 1.103 -8.425 6.943 1.00 93.12 96 ILE A O 1
ATOM 803 N N . SER A 1 97 ? 0.793 -10.449 6.028 1.00 91.75 97 SER A N 1
ATOM 804 C CA . SER A 1 97 ? 2.152 -10.516 5.480 1.00 91.75 97 SER A CA 1
ATOM 805 C C . SER A 1 97 ? 2.277 -9.591 4.277 1.00 91.75 97 SER A C 1
ATOM 807 O O . SER A 1 97 ? 1.457 -9.654 3.363 1.00 91.75 97 SER A O 1
ATOM 809 N N . VAL A 1 98 ? 3.318 -8.763 4.265 1.00 89.25 98 VAL A N 1
ATOM 810 C CA . VAL A 1 98 ? 3.689 -7.944 3.111 1.00 89.25 98 VAL A CA 1
ATOM 811 C C . VAL A 1 98 ? 4.728 -8.724 2.322 1.00 89.25 98 VAL A C 1
ATOM 813 O O . VAL A 1 98 ? 5.831 -8.963 2.810 1.00 89.25 98 VAL A O 1
ATOM 816 N N . ILE A 1 99 ? 4.338 -9.184 1.142 1.00 87.44 99 ILE A N 1
ATOM 817 C CA . ILE A 1 99 ? 5.065 -10.133 0.306 1.00 87.44 99 ILE A CA 1
ATOM 818 C C . ILE A 1 99 ? 5.398 -9.454 -1.021 1.00 87.44 99 ILE A C 1
ATOM 820 O O . ILE A 1 99 ? 4.512 -8.953 -1.726 1.00 87.44 99 ILE A O 1
ATOM 824 N N . PHE A 1 100 ? 6.684 -9.446 -1.356 1.00 84.81 100 PHE A N 1
ATOM 825 C CA . PHE A 1 100 ? 7.185 -8.891 -2.601 1.00 84.81 100 PHE A CA 1
ATOM 826 C C . PHE A 1 100 ? 6.676 -9.695 -3.801 1.00 84.81 100 PHE A C 1
ATOM 828 O O . PHE A 1 100 ? 6.735 -10.924 -3.807 1.00 84.81 100 PHE A O 1
ATOM 835 N N . GLY A 1 101 ? 6.146 -9.004 -4.809 1.00 80.00 101 GLY A N 1
ATOM 836 C CA . GLY A 1 101 ? 5.518 -9.635 -5.974 1.00 80.00 101 GLY A CA 1
ATOM 837 C C . GLY A 1 101 ? 4.096 -10.143 -5.744 1.00 80.00 101 GLY A C 1
ATOM 838 O O . GLY A 1 101 ? 3.558 -10.838 -6.598 1.00 80.00 101 GLY A O 1
ATOM 839 N N . VAL A 1 102 ? 3.481 -9.837 -4.595 1.00 83.69 102 VAL A N 1
ATOM 840 C CA . VAL A 1 102 ? 2.083 -10.208 -4.313 1.00 83.69 102 VAL A CA 1
ATOM 841 C C . VAL A 1 102 ? 1.282 -8.983 -3.895 1.00 83.69 102 VAL A C 1
ATOM 843 O O . VAL A 1 102 ? 0.337 -8.588 -4.572 1.00 83.69 102 VAL A O 1
ATOM 846 N N . ASN A 1 103 ? 1.668 -8.341 -2.791 1.00 87.00 103 ASN A N 1
ATOM 847 C CA . ASN A 1 103 ? 0.996 -7.142 -2.280 1.00 87.00 103 ASN A CA 1
ATOM 848 C C . ASN A 1 103 ? 1.964 -5.980 -2.011 1.00 87.00 103 ASN A C 1
ATOM 850 O O . ASN A 1 103 ? 1.579 -5.009 -1.371 1.00 87.00 103 ASN A O 1
ATOM 854 N N . CYS A 1 104 ? 3.197 -6.074 -2.515 1.00 86.94 104 CYS A N 1
ATOM 855 C CA . CYS A 1 104 ? 4.199 -5.014 -2.526 1.00 86.94 104 CYS A CA 1
ATOM 856 C C . CYS A 1 104 ? 5.104 -5.164 -3.758 1.00 86.94 104 CYS A C 1
ATOM 858 O O . CYS A 1 104 ? 5.517 -6.282 -4.075 1.00 86.94 104 CYS A O 1
ATOM 860 N N . TRP A 1 105 ? 5.415 -4.063 -4.448 1.00 83.69 105 TRP A N 1
ATOM 861 C CA . TRP A 1 105 ? 6.155 -4.077 -5.720 1.00 83.69 105 TRP A CA 1
ATOM 862 C C . TRP A 1 105 ? 7.214 -2.977 -5.797 1.00 83.69 105 TRP A C 1
ATOM 864 O O . TRP A 1 105 ? 7.184 -2.002 -5.047 1.00 83.69 105 TRP A O 1
ATOM 874 N N . ASN A 1 106 ? 8.197 -3.128 -6.688 1.00 82.56 106 ASN A N 1
ATOM 875 C CA . ASN A 1 106 ? 9.261 -2.138 -6.859 1.00 82.56 106 ASN A CA 1
ATOM 876 C C . ASN A 1 106 ? 8.908 -1.127 -7.954 1.00 82.56 106 ASN A C 1
ATOM 878 O O . ASN A 1 106 ? 8.863 -1.473 -9.129 1.00 82.56 106 ASN A O 1
ATOM 882 N N . TYR A 1 107 ? 8.697 0.137 -7.582 1.00 83.44 107 TYR A N 1
ATOM 883 C CA . TYR A 1 107 ? 8.314 1.183 -8.544 1.00 83.44 107 TYR A CA 1
ATOM 884 C C . TYR A 1 107 ? 9.384 1.410 -9.603 1.00 83.44 107 TYR A C 1
ATOM 886 O O . TYR A 1 107 ? 9.087 1.448 -10.791 1.00 83.44 107 TYR A O 1
ATOM 894 N N . ASN A 1 108 ? 10.637 1.459 -9.170 1.00 78.62 108 ASN A N 1
ATOM 895 C CA . ASN A 1 108 ? 11.777 1.753 -10.022 1.00 78.62 108 ASN A CA 1
ATOM 896 C C . ASN A 1 108 ? 12.148 0.603 -10.957 1.00 78.62 108 ASN A C 1
ATOM 898 O O . ASN A 1 108 ? 13.037 0.792 -11.771 1.00 78.62 108 ASN A O 1
ATOM 902 N N . LEU A 1 109 ? 11.568 -0.590 -10.815 1.00 76.00 109 LEU A N 1
ATOM 903 C CA . LEU A 1 109 ? 11.775 -1.661 -11.789 1.00 76.00 109 LEU A CA 1
ATOM 904 C C . LEU A 1 109 ? 10.773 -1.563 -12.929 1.00 76.00 109 LEU A C 1
ATOM 906 O O . LEU A 1 109 ? 11.152 -1.689 -14.086 1.00 76.00 109 LEU A O 1
ATOM 910 N N . PHE A 1 110 ? 9.508 -1.297 -12.616 1.00 77.69 110 PHE A N 1
ATOM 911 C CA . PHE A 1 110 ? 8.432 -1.330 -13.606 1.00 77.69 110 PHE A CA 1
ATOM 912 C C . PHE A 1 110 ? 8.133 0.037 -14.230 1.00 77.69 110 PHE A C 1
ATOM 914 O O . PHE A 1 110 ? 7.475 0.100 -15.265 1.00 77.69 110 PHE A O 1
ATOM 921 N N . PHE A 1 111 ? 8.617 1.134 -13.637 1.00 80.31 111 PHE A N 1
ATOM 922 C CA . PHE A 1 111 ? 8.286 2.491 -14.065 1.00 80.31 111 PHE A CA 1
ATOM 923 C C . PHE A 1 111 ? 9.516 3.393 -14.149 1.00 80.31 111 PHE A C 1
ATOM 925 O O . PHE A 1 111 ? 10.433 3.327 -13.329 1.00 80.31 111 PHE A O 1
ATOM 932 N N . LYS A 1 112 ? 9.504 4.280 -15.149 1.00 81.19 112 LYS A N 1
ATOM 933 C CA . LYS A 1 112 ? 10.443 5.401 -15.236 1.00 81.19 112 LYS A CA 1
ATOM 934 C C . LYS A 1 112 ? 10.050 6.475 -14.222 1.00 81.19 112 LYS A C 1
ATOM 936 O O . LYS A 1 112 ? 8.873 6.842 -14.193 1.00 81.19 112 LYS A O 1
ATOM 941 N N . PRO A 1 113 ? 11.008 7.021 -13.458 1.00 79.75 113 PRO A N 1
ATOM 942 C CA . PRO A 1 113 ? 10.755 8.190 -12.632 1.00 79.75 113 PRO A CA 1
ATOM 943 C C . PRO A 1 113 ? 10.292 9.363 -13.480 1.00 79.75 113 PRO A C 1
ATOM 945 O O . PRO A 1 113 ? 10.782 9.589 -14.591 1.00 79.75 113 PRO A O 1
ATOM 948 N N . LYS A 1 114 ? 9.365 10.130 -12.927 1.00 84.19 114 LYS A N 1
ATOM 949 C CA . LYS A 1 114 ? 8.845 11.343 -13.549 1.00 84.19 114 LYS A CA 1
ATOM 950 C C . LYS A 1 114 ? 9.747 12.536 -13.210 1.00 84.19 114 LYS A C 1
ATOM 952 O O . LYS A 1 114 ? 10.429 12.507 -12.189 1.00 84.19 114 LYS A O 1
ATOM 957 N N . PRO A 1 115 ? 9.734 13.624 -14.006 1.00 83.12 115 PRO A N 1
ATOM 958 C CA . PRO A 1 115 ? 10.617 14.776 -13.783 1.00 83.12 115 PRO A CA 1
ATOM 959 C C . PRO A 1 115 ? 10.503 15.431 -12.398 1.00 83.12 115 PRO A C 1
ATOM 961 O O . PRO A 1 115 ? 11.451 16.060 -11.940 1.00 83.12 115 PRO A O 1
ATOM 964 N N . HIS A 1 116 ? 9.348 15.303 -11.740 1.00 79.44 116 HIS A N 1
ATOM 965 C CA . HIS A 1 116 ? 9.102 15.842 -10.401 1.00 79.44 116 HIS A CA 1
ATOM 966 C C . HIS A 1 116 ? 9.510 14.882 -9.268 1.00 79.44 116 HIS A C 1
ATOM 968 O O . HIS A 1 116 ? 9.499 15.275 -8.104 1.00 79.44 116 HIS A O 1
ATOM 974 N N . GLU A 1 117 ? 9.860 13.630 -9.577 1.00 78.19 117 GLU A N 1
ATOM 975 C CA . GLU A 1 117 ? 10.247 12.632 -8.583 1.00 78.19 117 GLU A CA 1
ATOM 976 C C . GLU A 1 117 ? 11.759 12.690 -8.332 1.00 78.19 117 GLU A C 1
ATOM 978 O O . GLU A 1 117 ? 12.565 12.285 -9.169 1.00 78.19 117 GLU A O 1
ATOM 983 N N . ASN A 1 118 ? 12.165 13.142 -7.143 1.00 78.50 118 ASN A N 1
ATOM 984 C CA . ASN A 1 118 ? 13.561 13.070 -6.708 1.00 78.50 118 ASN A CA 1
ATOM 985 C C . ASN A 1 118 ? 13.844 11.732 -6.007 1.00 78.50 118 ASN A C 1
ATOM 987 O O . ASN A 1 118 ? 14.011 11.669 -4.787 1.00 78.50 118 ASN A O 1
ATOM 991 N N . ILE A 1 119 ? 13.832 10.646 -6.781 1.00 76.12 119 ILE A N 1
ATOM 992 C CA . ILE A 1 119 ? 14.053 9.285 -6.282 1.00 76.12 119 ILE A CA 1
ATOM 993 C C . ILE A 1 119 ? 15.299 8.662 -6.909 1.00 76.12 119 ILE A C 1
ATOM 995 O O . ILE A 1 119 ? 15.610 8.871 -8.085 1.00 76.12 119 ILE A O 1
ATOM 999 N N . MET A 1 120 ? 16.001 7.843 -6.119 1.00 71.19 120 MET A N 1
ATOM 1000 C CA . MET A 1 120 ? 17.013 6.940 -6.663 1.00 71.19 120 MET A CA 1
ATOM 1001 C C . MET A 1 120 ? 16.334 6.041 -7.688 1.00 71.19 120 MET A C 1
ATOM 1003 O O . MET A 1 120 ? 15.318 5.420 -7.375 1.00 71.19 120 MET A O 1
ATOM 1007 N N . HIS A 1 121 ? 16.884 5.978 -8.891 1.00 68.44 121 HIS A N 1
ATOM 1008 C CA . HIS A 1 121 ? 16.308 5.226 -9.987 1.00 68.44 121 HIS A CA 1
ATOM 1009 C C . HIS A 1 121 ? 17.376 4.472 -10.759 1.00 68.44 121 HIS A C 1
ATOM 1011 O O . HIS A 1 121 ? 18.541 4.862 -10.790 1.00 68.44 121 HIS A O 1
ATOM 1017 N N . PHE A 1 122 ? 16.948 3.371 -11.358 1.00 66.94 122 PHE A N 1
ATOM 1018 C CA . PHE A 1 122 ? 17.779 2.509 -12.187 1.00 66.94 122 PHE A CA 1
ATOM 1019 C C . PHE A 1 122 ? 17.303 2.620 -13.641 1.00 66.94 122 PHE A C 1
ATOM 1021 O O . PHE A 1 122 ? 16.406 3.413 -13.935 1.00 66.94 122 PHE A O 1
ATOM 1028 N N . SER A 1 123 ? 17.900 1.854 -14.555 1.00 69.12 123 SER A N 1
ATOM 1029 C CA . SER A 1 123 ? 17.574 1.842 -15.991 1.00 69.12 123 SER A CA 1
ATOM 1030 C C . SER A 1 123 ? 16.215 1.187 -16.297 1.00 69.12 123 SER A C 1
ATOM 1032 O O . SER A 1 123 ? 16.118 0.275 -17.106 1.00 69.12 123 SER A O 1
ATOM 1034 N N . ALA A 1 124 ? 15.165 1.665 -15.639 1.00 69.25 124 ALA A N 1
ATOM 1035 C CA . ALA A 1 124 ? 13.781 1.247 -15.783 1.00 69.25 124 ALA A CA 1
ATOM 1036 C C . ALA A 1 124 ? 13.113 1.836 -17.050 1.00 69.25 124 ALA A C 1
ATOM 1038 O O . ALA A 1 124 ? 13.574 2.856 -17.580 1.00 69.25 124 ALA A O 1
ATOM 1039 N N . PRO A 1 125 ? 11.971 1.283 -17.501 1.00 73.06 125 PRO A N 1
ATOM 1040 C CA . PRO A 1 125 ? 11.363 0.064 -16.986 1.00 73.06 125 PRO A CA 1
ATOM 1041 C C . PRO A 1 125 ? 12.135 -1.170 -17.472 1.00 73.06 125 PRO A C 1
ATOM 1043 O O . PRO A 1 125 ? 12.569 -1.217 -18.621 1.00 73.06 125 PRO A O 1
ATOM 1046 N N . TYR A 1 126 ? 12.273 -2.163 -16.599 1.00 75.50 126 TYR A N 1
ATOM 1047 C CA . TYR A 1 126 ? 12.674 -3.518 -16.957 1.00 75.50 126 TYR A CA 1
ATOM 1048 C C . TYR A 1 126 ? 11.424 -4.243 -17.442 1.00 75.50 126 TYR A C 1
ATOM 1050 O O . TYR A 1 126 ? 10.641 -4.780 -16.659 1.00 75.50 126 TYR A O 1
ATOM 1058 N N . ASP A 1 127 ? 11.186 -4.139 -18.744 1.00 74.75 127 ASP A N 1
ATOM 1059 C CA . ASP A 1 127 ? 9.993 -4.661 -19.398 1.00 74.75 127 ASP A CA 1
ATOM 1060 C C . ASP A 1 127 ? 10.146 -6.131 -19.814 1.00 74.75 127 ASP A C 1
ATOM 1062 O O . ASP A 1 127 ? 9.143 -6.817 -19.962 1.00 74.75 127 ASP A O 1
ATOM 1066 N N . GLU A 1 128 ? 11.366 -6.657 -19.938 1.00 77.50 128 GLU A N 1
ATOM 1067 C CA . GLU A 1 128 ? 11.621 -8.077 -20.213 1.00 77.50 128 GLU A CA 1
ATOM 1068 C C . GLU A 1 128 ? 11.676 -8.941 -18.930 1.00 77.50 128 GLU A C 1
ATOM 1070 O O . GLU A 1 128 ? 12.193 -8.485 -17.911 1.00 77.50 128 GLU A O 1
ATOM 1075 N N . PRO A 1 129 ? 11.182 -10.199 -18.954 1.00 79.50 129 PRO A N 1
ATOM 1076 C CA . PRO A 1 129 ? 10.595 -10.898 -20.102 1.00 79.50 129 PRO A CA 1
ATOM 1077 C C . PRO A 1 129 ? 9.119 -10.548 -20.354 1.00 79.50 129 PRO A C 1
ATOM 1079 O O . PRO A 1 129 ? 8.535 -11.039 -21.308 1.00 79.50 129 PRO A O 1
ATOM 1082 N N . PHE A 1 130 ? 8.490 -9.707 -19.532 1.00 83.81 130 PHE A N 1
ATOM 1083 C CA . PHE A 1 130 ? 7.050 -9.410 -19.618 1.00 83.81 130 PHE A CA 1
ATOM 1084 C C . PHE A 1 130 ? 6.623 -8.752 -20.943 1.00 83.81 130 PHE A C 1
ATOM 1086 O O . PHE A 1 130 ? 5.442 -8.730 -21.284 1.00 83.81 130 PHE A O 1
ATOM 1093 N N . ARG A 1 131 ? 7.563 -8.199 -21.708 1.00 83.19 131 ARG A N 1
ATOM 1094 C CA . ARG A 1 131 ? 7.318 -7.666 -23.043 1.00 83.19 131 ARG A CA 1
ATOM 1095 C C . ARG A 1 131 ? 7.401 -8.746 -24.119 1.00 83.19 131 ARG A C 1
ATOM 1097 O O . ARG A 1 131 ? 6.569 -8.727 -25.024 1.00 83.19 131 ARG A O 1
ATOM 1104 N N . SER A 1 132 ? 8.383 -9.646 -24.050 1.00 89.69 132 SER A N 1
ATOM 1105 C CA . SER A 1 132 ? 8.596 -10.694 -25.060 1.00 89.69 132 SER A CA 1
ATOM 1106 C C . SER A 1 132 ? 7.811 -11.986 -24.814 1.00 89.69 132 SER A C 1
ATOM 1108 O O . SER A 1 132 ? 7.511 -12.687 -25.780 1.00 89.69 132 SER A O 1
ATOM 1110 N N . ASP A 1 133 ? 7.441 -12.288 -23.568 1.00 90.38 133 ASP A N 1
ATOM 1111 C CA . ASP A 1 133 ? 6.722 -13.498 -23.162 1.00 90.38 133 ASP A CA 1
ATOM 1112 C C . ASP A 1 133 ? 5.319 -13.151 -22.609 1.00 90.38 133 ASP A C 1
ATOM 1114 O O . ASP A 1 133 ? 5.185 -12.678 -21.471 1.00 90.38 133 ASP A O 1
ATOM 1118 N N . PRO A 1 134 ? 4.248 -13.396 -23.393 1.00 90.06 134 PRO A N 1
ATOM 1119 C CA . PRO A 1 134 ? 2.871 -13.150 -22.969 1.00 90.06 134 PRO A CA 1
ATOM 1120 C C . PRO A 1 134 ? 2.422 -13.963 -21.748 1.00 90.06 134 PRO A C 1
ATOM 1122 O O . PRO A 1 134 ? 1.587 -13.476 -20.987 1.00 90.06 134 PRO A O 1
ATOM 1125 N N . GLU A 1 135 ? 2.954 -15.170 -21.530 1.00 87.75 135 GLU A N 1
ATOM 1126 C CA . GLU A 1 135 ? 2.597 -15.986 -20.363 1.00 87.75 135 GLU A CA 1
ATOM 1127 C C . GLU A 1 135 ? 3.255 -15.425 -19.101 1.00 87.75 135 GLU A C 1
ATOM 1129 O O . GLU A 1 135 ? 2.591 -15.274 -18.075 1.00 87.75 135 GLU A O 1
ATOM 1134 N N . ALA A 1 136 ? 4.524 -15.013 -19.184 1.00 81.62 136 ALA A N 1
ATOM 1135 C CA . ALA A 1 136 ? 5.191 -14.319 -18.082 1.00 81.62 136 ALA A CA 1
ATOM 1136 C C . ALA A 1 136 ? 4.480 -13.001 -17.735 1.00 81.62 136 ALA A C 1
ATOM 1138 O O . ALA A 1 136 ? 4.277 -12.687 -16.559 1.00 81.62 136 ALA A O 1
ATOM 1139 N N . ARG A 1 137 ? 4.054 -12.246 -18.755 1.00 82.94 137 ARG A N 1
ATOM 1140 C CA . ARG A 1 137 ? 3.257 -11.026 -18.581 1.00 82.94 137 ARG A CA 1
ATOM 1141 C C . ARG A 1 137 ? 1.935 -11.298 -17.882 1.00 82.94 137 ARG A C 1
ATOM 1143 O O . ARG A 1 137 ? 1.588 -10.594 -16.940 1.00 82.94 137 ARG A O 1
ATOM 1150 N N . LYS A 1 138 ? 1.214 -12.325 -18.325 1.00 82.44 138 LYS A N 1
ATOM 1151 C CA . LYS A 1 138 ? -0.061 -12.714 -17.731 1.00 82.44 138 LYS A CA 1
ATOM 1152 C C . LYS A 1 138 ? 0.111 -13.122 -16.272 1.00 82.44 138 LYS A C 1
ATOM 1154 O O . LYS A 1 138 ? -0.658 -12.678 -15.434 1.00 82.44 138 LYS A O 1
ATOM 1159 N N . ILE A 1 139 ? 1.152 -13.890 -15.945 1.00 77.19 139 ILE A N 1
ATOM 1160 C CA . ILE A 1 139 ? 1.471 -14.248 -14.555 1.00 77.19 139 ILE A CA 1
ATOM 1161 C C . ILE A 1 139 ? 1.734 -12.993 -13.716 1.00 77.19 139 ILE A C 1
ATOM 1163 O O . ILE A 1 139 ? 1.249 -12.916 -12.589 1.00 77.19 139 ILE A O 1
ATOM 1167 N N . LEU A 1 140 ? 2.471 -12.009 -14.244 1.00 76.00 140 LEU A N 1
ATOM 1168 C CA . LEU A 1 140 ? 2.701 -10.731 -13.567 1.00 76.00 140 LEU A CA 1
ATOM 1169 C C . LEU A 1 140 ? 1.380 -9.988 -13.318 1.00 76.00 140 LEU A C 1
ATOM 1171 O O . LEU A 1 140 ? 1.098 -9.624 -12.178 1.00 76.00 140 LEU A O 1
ATOM 1175 N N . GLU A 1 141 ? 0.567 -9.800 -14.357 1.00 76.00 141 GLU A N 1
ATOM 1176 C CA . GLU A 1 141 ? -0.731 -9.115 -14.284 1.00 76.00 141 GLU A CA 1
ATOM 1177 C C . GLU A 1 141 ? -1.707 -9.830 -13.326 1.00 76.00 141 GLU A C 1
ATOM 1179 O O . GLU A 1 141 ? -2.327 -9.177 -12.489 1.00 76.00 141 GLU A O 1
ATOM 1184 N N . ASP A 1 142 ? -1.767 -11.164 -13.355 1.00 72.19 142 ASP A N 1
ATOM 1185 C CA . ASP A 1 142 ? -2.589 -11.980 -12.449 1.00 72.19 142 ASP A CA 1
ATOM 1186 C C . ASP A 1 142 ? -2.064 -11.958 -10.995 1.00 72.19 142 ASP A C 1
ATOM 1188 O O . ASP A 1 142 ? -2.833 -12.087 -10.034 1.00 72.19 142 ASP A O 1
ATOM 1192 N N . SER A 1 143 ? -0.749 -11.797 -10.809 1.00 64.69 143 SER A N 1
ATOM 1193 C CA . SER A 1 143 ? -0.111 -11.700 -9.485 1.00 64.69 143 SER A CA 1
ATOM 1194 C C . SER A 1 143 ? -0.255 -10.313 -8.865 1.00 64.69 143 SER A C 1
ATOM 1196 O O . SER A 1 143 ? -0.247 -10.182 -7.637 1.00 64.69 143 SER A O 1
ATOM 1198 N N . LEU A 1 144 ? -0.426 -9.277 -9.692 1.00 65.25 144 LEU A N 1
ATOM 1199 C CA . LEU A 1 144 ? -0.721 -7.909 -9.279 1.00 65.25 144 LEU A CA 1
ATOM 1200 C C . LEU A 1 144 ? -2.149 -7.829 -8.717 1.00 65.25 144 LEU A C 1
ATOM 1202 O O . LEU A 1 144 ? -3.062 -7.266 -9.307 1.00 65.25 144 LEU A O 1
ATOM 1206 N N . ARG A 1 145 ? -2.347 -8.327 -7.491 1.00 66.12 145 ARG A N 1
ATOM 1207 C CA . ARG A 1 145 ? -3.606 -8.183 -6.727 1.00 66.12 145 ARG A CA 1
ATOM 1208 C C . ARG A 1 145 ? -3.853 -6.760 -6.212 1.00 66.12 145 ARG A C 1
ATOM 1210 O O . ARG A 1 145 ? -4.670 -6.548 -5.316 1.00 66.12 145 ARG A O 1
ATOM 1217 N N . LEU A 1 146 ? -3.106 -5.796 -6.728 1.00 76.56 146 LEU A N 1
ATOM 1218 C CA . LEU A 1 146 ? -3.148 -4.401 -6.335 1.00 76.56 146 LEU A CA 1
ATOM 1219 C C . LEU A 1 146 ? -3.901 -3.616 -7.391 1.00 76.56 146 LEU A C 1
ATOM 1221 O O . LEU A 1 146 ? -3.738 -3.846 -8.585 1.00 76.56 146 LEU A O 1
ATOM 1225 N N . MET A 1 147 ? -4.684 -2.640 -6.950 1.00 84.81 147 MET A N 1
ATOM 1226 C CA . MET A 1 147 ? -5.212 -1.657 -7.882 1.00 84.81 147 MET A CA 1
ATOM 1227 C C . MET A 1 147 ? -4.119 -0.641 -8.183 1.00 84.81 147 MET A C 1
ATOM 1229 O O . MET A 1 147 ? -3.506 -0.075 -7.277 1.00 84.81 147 MET A O 1
ATOM 1233 N N . GLU A 1 148 ? -3.875 -0.412 -9.463 1.00 87.12 148 GLU A N 1
ATOM 1234 C CA . GLU A 1 148 ? -2.892 0.558 -9.918 1.00 87.12 148 GLU A CA 1
ATOM 1235 C C . GLU A 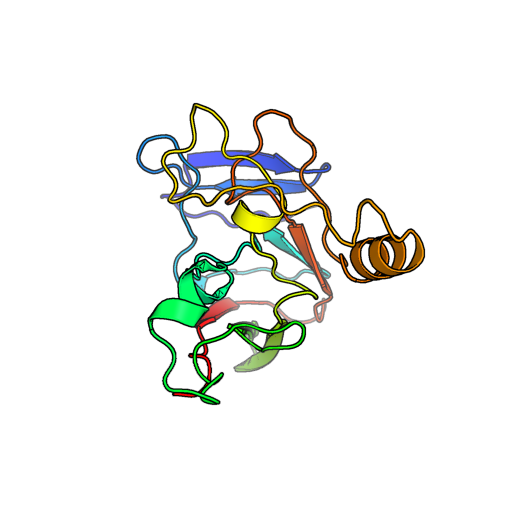1 148 ? -3.496 1.967 -9.976 1.00 87.12 148 GLU A C 1
ATOM 1237 O O . GLU A 1 148 ? -4.607 2.176 -10.474 1.00 87.12 148 GLU A O 1
ATOM 1242 N N . ASN A 1 149 ? -2.737 2.954 -9.500 1.00 89.81 149 ASN A N 1
ATOM 1243 C CA . ASN A 1 149 ? -2.965 4.352 -9.816 1.00 89.81 149 ASN A CA 1
ATOM 1244 C C . ASN A 1 149 ? -2.427 4.646 -11.222 1.00 89.81 149 ASN A C 1
ATOM 1246 O O . ASN A 1 149 ? -1.212 4.686 -11.461 1.00 89.81 149 ASN A O 1
ATOM 1250 N N . THR A 1 150 ? -3.359 4.826 -12.152 1.00 87.94 150 THR A N 1
ATOM 1251 C CA . THR A 1 150 ? -3.092 5.052 -13.575 1.00 87.94 150 THR A CA 1
ATOM 1252 C C . THR A 1 150 ? -2.928 6.528 -13.932 1.00 87.94 150 THR A C 1
ATOM 1254 O O . THR A 1 150 ? -2.754 6.835 -15.105 1.00 87.94 150 THR A O 1
ATOM 1257 N N . ASP A 1 151 ? -3.008 7.441 -12.960 1.00 87.56 151 ASP A N 1
ATOM 1258 C CA . ASP A 1 151 ? -2.818 8.872 -13.203 1.00 87.56 151 ASP A CA 1
ATOM 1259 C C . ASP A 1 151 ? -1.397 9.157 -13.728 1.00 87.56 151 ASP A C 1
ATOM 1261 O O . ASP A 1 151 ? -0.400 8.651 -13.199 1.00 87.56 151 ASP A O 1
ATOM 1265 N N . GLU A 1 152 ? -1.284 9.987 -14.765 1.00 84.12 152 GLU A N 1
ATOM 1266 C CA . GLU A 1 152 ? 0.005 10.402 -15.323 1.00 84.12 152 GLU A CA 1
ATOM 1267 C C . GLU A 1 152 ? 0.862 11.170 -14.311 1.00 84.12 152 GLU A C 1
ATOM 1269 O O . GLU A 1 152 ? 2.089 11.088 -14.361 1.00 84.12 152 GLU A O 1
ATOM 1274 N N . ALA A 1 153 ? 0.249 11.838 -13.337 1.00 83.69 153 ALA A N 1
ATOM 1275 C CA . ALA A 1 153 ? 0.911 12.525 -12.237 1.00 83.69 153 ALA A CA 1
ATOM 1276 C C . ALA A 1 153 ? 1.124 11.634 -10.999 1.00 83.69 153 ALA A C 1
ATOM 1278 O O . ALA A 1 153 ? 1.598 12.129 -9.981 1.00 83.69 153 ALA A O 1
ATOM 1279 N N . CYS A 1 154 ? 0.804 10.329 -11.051 1.00 87.81 154 CYS A N 1
ATOM 1280 C CA . CYS A 1 154 ? 0.981 9.456 -9.886 1.00 87.81 154 CYS A CA 1
ATOM 1281 C C . CYS A 1 154 ? 2.443 9.398 -9.415 1.00 87.81 154 CYS A C 1
ATOM 1283 O O . CYS A 1 154 ? 3.372 9.343 -10.215 1.00 87.81 154 CYS A O 1
ATOM 1285 N N . GLU A 1 155 ? 2.648 9.379 -8.109 1.00 87.81 155 GLU A N 1
ATOM 1286 C CA . GLU A 1 155 ? 3.976 9.311 -7.509 1.00 87.81 155 GLU A CA 1
ATOM 1287 C C . GLU A 1 155 ? 4.262 7.875 -7.078 1.00 87.81 155 GLU A C 1
ATOM 1289 O O . GLU A 1 155 ? 3.340 7.091 -6.820 1.00 87.81 155 GLU A O 1
ATOM 1294 N N . LYS A 1 156 ? 5.538 7.534 -6.886 1.00 86.81 156 LYS A N 1
ATOM 1295 C CA . LYS A 1 156 ? 5.956 6.246 -6.315 1.00 86.81 156 LYS A CA 1
ATOM 1296 C C . LYS A 1 156 ? 5.128 5.827 -5.093 1.00 86.81 156 LYS A C 1
ATOM 1298 O O . LYS A 1 156 ? 4.727 4.667 -4.989 1.00 86.81 156 LYS A O 1
ATOM 1303 N N . ALA A 1 157 ? 4.875 6.747 -4.163 1.00 87.81 157 ALA A N 1
ATOM 1304 C CA . ALA A 1 157 ? 4.149 6.474 -2.920 1.00 87.81 157 ALA A CA 1
ATOM 1305 C C . ALA A 1 157 ? 2.621 6.376 -3.096 1.00 87.81 157 ALA A C 1
ATOM 1307 O O . ALA A 1 157 ? 1.909 6.128 -2.130 1.00 87.81 157 ALA A O 1
ATOM 1308 N N . THR A 1 158 ? 2.100 6.540 -4.314 1.00 90.50 158 THR A N 1
ATOM 1309 C CA . THR A 1 158 ? 0.664 6.446 -4.613 1.00 90.50 158 THR A CA 1
ATOM 1310 C C . THR A 1 158 ? 0.349 5.423 -5.698 1.00 90.50 158 THR A C 1
ATOM 1312 O O . THR A 1 158 ? -0.808 5.286 -6.088 1.00 90.50 158 THR A O 1
ATOM 1315 N N . LYS A 1 159 ? 1.356 4.677 -6.176 1.00 89.31 159 LYS A N 1
ATOM 1316 C CA . LYS A 1 159 ? 1.221 3.814 -7.351 1.00 89.31 159 LYS A CA 1
ATOM 1317 C C . LYS A 1 159 ? 0.294 2.621 -7.150 1.00 89.31 159 LYS A C 1
ATOM 1319 O O . LYS A 1 159 ? -0.453 2.281 -8.063 1.00 89.31 159 LYS A O 1
ATOM 1324 N N . TRP A 1 160 ? 0.336 1.986 -5.984 1.00 89.56 160 TRP A N 1
ATOM 1325 C CA . TRP A 1 160 ? -0.425 0.765 -5.730 1.00 89.56 160 TRP A CA 1
ATOM 1326 C C . TRP A 1 160 ? -1.321 0.887 -4.515 1.00 89.56 160 TRP A C 1
ATOM 1328 O O . TRP A 1 160 ? -0.879 1.313 -3.447 1.00 89.56 160 TRP A O 1
ATOM 1338 N N . VAL A 1 161 ? -2.560 0.441 -4.688 1.00 91.12 161 VAL A N 1
ATOM 1339 C CA . VAL A 1 161 ? -3.566 0.329 -3.642 1.00 91.12 161 VAL A CA 1
ATOM 1340 C C . VAL A 1 161 ? -3.767 -1.140 -3.301 1.00 91.12 161 VAL A C 1
ATOM 1342 O O . VAL A 1 161 ? -4.124 -1.952 -4.157 1.00 91.12 161 VAL A O 1
ATOM 1345 N N . PHE A 1 162 ? -3.571 -1.474 -2.031 1.00 90.75 162 PHE A N 1
ATOM 1346 C CA . PHE A 1 162 ? -3.849 -2.791 -1.475 1.00 90.75 162 PHE A CA 1
ATOM 1347 C C . PHE A 1 162 ? -5.104 -2.747 -0.625 1.00 90.75 162 PHE A C 1
ATOM 1349 O O . PHE A 1 162 ? -5.213 -1.920 0.276 1.00 90.75 162 PHE A O 1
ATOM 1356 N N . ALA A 1 163 ? -6.032 -3.658 -0.895 1.00 91.12 163 ALA A N 1
ATOM 1357 C CA . ALA A 1 163 ? -7.225 -3.844 -0.089 1.00 91.12 163 ALA A CA 1
ATOM 1358 C C . ALA A 1 163 ? -7.102 -5.119 0.747 1.00 91.12 163 ALA A C 1
ATOM 1360 O O . ALA A 1 163 ? -6.678 -6.161 0.244 1.00 91.12 163 ALA A O 1
ATOM 1361 N N . TYR A 1 164 ? -7.523 -5.055 2.005 1.00 91.25 164 TYR A N 1
ATOM 1362 C CA . TYR A 1 164 ? -7.599 -6.212 2.887 1.00 91.25 164 TYR A CA 1
ATOM 1363 C C . TYR A 1 164 ? -8.954 -6.263 3.584 1.00 91.25 164 TYR A C 1
ATOM 1365 O O . TYR A 1 164 ? -9.398 -5.274 4.169 1.00 91.25 164 TYR A O 1
ATOM 1373 N N . LYS A 1 165 ? -9.608 -7.425 3.527 1.00 92.12 165 LYS A N 1
ATOM 1374 C CA . LYS A 1 165 ? -10.894 -7.657 4.185 1.00 92.12 165 LYS A CA 1
ATOM 1375 C C . LYS A 1 165 ? -10.675 -7.953 5.667 1.00 92.12 165 LYS A C 1
ATOM 1377 O O . LYS A 1 165 ? -9.974 -8.902 6.001 1.00 92.12 165 LYS A O 1
ATOM 1382 N N . LEU A 1 166 ? -11.300 -7.156 6.525 1.00 92.25 166 LEU A N 1
ATOM 1383 C CA . LEU A 1 166 ? -11.265 -7.295 7.978 1.00 92.25 166 LEU A CA 1
ATOM 1384 C C . LEU A 1 166 ? -12.495 -8.027 8.522 1.00 92.25 166 LEU A C 1
ATOM 1386 O O . LEU A 1 166 ? -13.423 -8.381 7.792 1.00 92.25 166 LEU A O 1
ATOM 1390 N N . ARG A 1 167 ? -12.496 -8.198 9.846 1.00 93.12 167 ARG A N 1
ATOM 1391 C CA . ARG A 1 167 ? -13.654 -8.560 10.664 1.00 93.12 167 ARG A CA 1
ATOM 1392 C C . ARG A 1 167 ? -14.528 -7.330 10.949 1.00 93.12 167 ARG A C 1
ATOM 1394 O O . ARG A 1 167 ? -14.176 -6.543 11.832 1.00 93.12 167 ARG A O 1
ATOM 1401 N N . PRO A 1 168 ? -15.658 -7.138 10.242 1.00 93.25 168 PRO A N 1
ATOM 1402 C CA . PRO A 1 168 ? -16.475 -5.926 10.361 1.00 93.25 168 PRO A CA 1
ATOM 1403 C C . PRO A 1 168 ? -17.112 -5.740 11.747 1.00 93.25 168 PRO A C 1
ATOM 1405 O O . PRO A 1 168 ? -17.473 -4.625 12.123 1.00 93.25 168 PRO A O 1
ATOM 1408 N N . GLU A 1 169 ? -17.260 -6.819 12.516 1.00 94.25 169 GLU A N 1
ATOM 1409 C CA . GLU A 1 169 ? -17.792 -6.801 13.876 1.00 94.25 169 GLU A CA 1
ATOM 1410 C C . GLU A 1 169 ? -16.808 -6.223 14.903 1.00 94.25 169 GLU A C 1
ATOM 1412 O O . GLU A 1 169 ? -17.229 -5.765 15.971 1.00 94.25 169 GLU A O 1
ATOM 1417 N N . LYS A 1 170 ? -15.509 -6.212 14.583 1.00 94.69 170 LYS A N 1
ATOM 1418 C CA . LYS A 1 170 ? -14.453 -5.756 15.487 1.00 94.69 170 LYS A CA 1
ATOM 1419 C C . LYS A 1 170 ? -14.074 -4.311 15.218 1.00 94.69 170 LYS A C 1
ATOM 1421 O O . LYS A 1 170 ? -13.987 -3.865 14.074 1.00 94.69 170 LYS A O 1
ATOM 1426 N N . ARG A 1 171 ? -13.837 -3.559 16.293 1.00 94.38 171 ARG A N 1
ATOM 1427 C CA . ARG A 1 171 ? -13.361 -2.181 16.195 1.00 94.38 171 ARG A CA 1
ATOM 1428 C C . ARG A 1 171 ? -11.842 -2.195 16.135 1.00 94.38 171 ARG A C 1
ATOM 1430 O O . ARG A 1 171 ? -11.199 -2.669 17.067 1.00 94.38 171 ARG A O 1
ATOM 1437 N N . VAL A 1 172 ? -11.280 -1.708 15.035 1.00 94.69 172 VAL A N 1
ATOM 1438 C CA . VAL A 1 172 ? -9.841 -1.454 14.945 1.00 94.69 172 VAL A CA 1
ATOM 1439 C C . VAL A 1 172 ? -9.525 -0.305 15.896 1.00 94.69 172 VAL A C 1
ATOM 1441 O O . VAL A 1 172 ? -10.328 0.617 16.031 1.00 94.69 172 VAL A O 1
ATOM 1444 N N . VAL A 1 173 ? -8.384 -0.387 16.576 1.00 94.44 173 VAL A N 1
ATOM 1445 C CA . VAL A 1 173 ? -7.867 0.700 17.423 1.00 94.44 173 VAL A CA 1
ATOM 1446 C C . VAL A 1 173 ? -6.499 1.178 16.957 1.00 94.44 173 VAL A C 1
ATOM 1448 O O . VAL A 1 173 ? -6.137 2.341 17.147 1.00 94.44 173 VAL A O 1
ATOM 1451 N N . LYS A 1 174 ? -5.718 0.287 16.341 1.00 93.69 174 LYS A N 1
ATOM 1452 C CA . LYS A 1 174 ? -4.340 0.565 15.951 1.00 93.69 174 LYS A CA 1
ATOM 1453 C C . LYS A 1 174 ? -3.925 -0.292 14.766 1.00 93.69 174 LYS A C 1
ATOM 1455 O O . LYS A 1 174 ? -4.277 -1.469 14.698 1.00 93.69 174 LYS A O 1
ATOM 1460 N N . ILE A 1 175 ? -3.139 0.287 13.870 1.00 93.19 175 ILE A N 1
ATOM 1461 C CA . ILE A 1 175 ? -2.476 -0.425 12.782 1.00 93.19 175 ILE A CA 1
ATOM 1462 C C . ILE A 1 175 ? -0.974 -0.166 12.905 1.00 93.19 175 ILE A C 1
ATOM 1464 O O . ILE A 1 175 ? -0.540 0.984 12.894 1.00 93.19 175 ILE A O 1
ATOM 1468 N N . ASP A 1 176 ? -0.194 -1.235 13.029 1.00 93.06 176 ASP A N 1
ATOM 1469 C CA . ASP A 1 176 ? 1.266 -1.201 13.087 1.00 93.06 176 ASP A CA 1
ATOM 1470 C C . ASP A 1 176 ? 1.856 -1.777 11.792 1.00 93.06 176 ASP A C 1
ATOM 1472 O O . ASP A 1 176 ? 1.365 -2.768 11.255 1.00 93.06 176 ASP A O 1
ATOM 1476 N N . PHE A 1 177 ? 2.947 -1.195 11.312 1.00 89.25 177 PHE A N 1
ATOM 1477 C CA . PHE A 1 177 ? 3.761 -1.714 10.223 1.00 89.25 177 PHE A CA 1
ATOM 1478 C C . PHE A 1 177 ? 5.147 -2.081 10.753 1.00 89.25 177 PHE A C 1
ATOM 1480 O O . PHE A 1 177 ? 5.913 -1.226 11.203 1.00 89.25 177 PHE A O 1
ATOM 1487 N N . GLY A 1 178 ? 5.477 -3.367 10.678 1.00 85.69 178 GLY A N 1
ATOM 1488 C CA . GLY A 1 178 ? 6.797 -3.892 10.998 1.00 85.69 178 GLY A CA 1
ATOM 1489 C C . GLY A 1 178 ? 7.541 -4.273 9.727 1.00 85.69 178 GLY A C 1
ATOM 1490 O O . GLY A 1 178 ? 7.078 -5.134 8.978 1.00 85.69 178 GLY A O 1
ATOM 1491 N N . LYS A 1 179 ? 8.712 -3.672 9.497 1.00 80.88 179 LYS A N 1
ATOM 1492 C CA . LYS A 1 179 ? 9.648 -4.169 8.485 1.00 80.88 179 LYS A CA 1
ATOM 1493 C C . LYS A 1 179 ? 10.268 -5.467 8.993 1.00 80.88 179 LYS A C 1
ATOM 1495 O O . LYS A 1 179 ? 10.752 -5.514 10.122 1.00 80.88 179 LYS A O 1
ATOM 1500 N N . GLU A 1 180 ? 10.283 -6.492 8.155 1.00 74.25 180 GLU A N 1
ATOM 1501 C CA . GLU A 1 180 ? 11.120 -7.664 8.386 1.00 74.25 180 GLU A CA 1
ATOM 1502 C C . GLU A 1 180 ? 12.380 -7.497 7.539 1.00 74.25 180 GLU A C 1
ATOM 1504 O O . GLU A 1 180 ? 12.301 -7.197 6.348 1.00 74.25 180 GLU A O 1
ATOM 1509 N N . GLU A 1 181 ? 13.555 -7.604 8.157 1.00 60.91 181 GLU A N 1
ATOM 1510 C CA . GLU A 1 181 ? 14.787 -7.673 7.377 1.00 60.91 181 GLU A CA 1
ATOM 1511 C C . GLU A 1 181 ? 14.797 -9.008 6.622 1.00 60.91 181 GLU A C 1
ATOM 1513 O O . GLU A 1 181 ? 14.538 -10.061 7.213 1.00 60.91 181 GLU A O 1
ATOM 1518 N N . ALA A 1 182 ? 15.084 -8.959 5.315 1.00 50.69 182 ALA A N 1
ATOM 1519 C CA . ALA A 1 182 ? 15.482 -10.151 4.577 1.00 50.69 182 ALA A CA 1
ATOM 1520 C C . ALA A 1 182 ? 16.662 -10.799 5.319 1.00 50.69 182 ALA A C 1
ATOM 1522 O O . ALA A 1 182 ? 17.464 -10.091 5.937 1.00 50.69 182 ALA A O 1
ATOM 1523 N N . LYS A 1 183 ? 16.706 -12.135 5.330 1.00 46.72 183 LYS A N 1
ATOM 1524 C CA . LYS A 1 183 ? 17.696 -12.912 6.089 1.00 46.72 183 LYS A CA 1
ATOM 1525 C C . LYS A 1 183 ? 19.100 -12.342 5.851 1.00 46.72 183 LYS A C 1
ATOM 1527 O O . LYS A 1 183 ? 19.531 -12.266 4.707 1.00 46.72 183 LYS A O 1
ATOM 1532 N N . ARG A 1 184 ? 19.760 -11.925 6.933 1.00 44.00 184 ARG A N 1
ATOM 1533 C CA . ARG A 1 184 ? 21.204 -11.669 6.934 1.00 44.00 184 ARG A CA 1
ATOM 1534 C C . ARG A 1 184 ? 21.968 -12.977 6.818 1.00 44.00 184 ARG A C 1
ATOM 1536 O O . ARG A 1 184 ? 21.437 -13.998 7.319 1.00 44.00 184 ARG A O 1
#

Secondary structure (DSSP, 8-state):
-------TT--EEEEETTEEEEE-EETTEEPPPPSEEEEEEE-SEEEEE--B---GGGSSTTTTT--TT--TT---TT-EEEEEEEEETTS-EEEEEEEBTTTBB-HHHHSPPPTT------S----TTTTT-HHHHHHHHHH--SEE---TT--GGGSEEEEEE--TTSEEEEEEEEEPPPP-

pLDDT: mean 81.17, std 11.58, range [44.0, 96.88]

Foldseek 3Di:
DDDEADDPQQDDWDAFPNHIYGFHDDPRDTDDDDQKDFDWFQDQKDKAFQLADPDPQDDPVCVVVDDPPDNQSHADFFDFFWWKWWAFPVRDIDIDTSTELARHYHCQAQDDDDPPDPGDHDPDPPCPPLVVDVVVVVSSVVSLPWDARPDPPDDNRGGTMDMDGDDSVTTTGMMGMGTDDRGD

Radius of gyration: 17.55 Å; chains: 1; bounding box: 50×36×47 Å

Sequence (184 aa):
MFHVYENESLNEKLEVRGIPFSVKRENGVVAKLPSSIGFDARCEMLFFLGMSTDSWQCSEWWGQQEVYYDYSTRLFFGDRVGRIRVLYDDRTEELISVIFGVNCWNYNLFFKPKPHENIMHFSAPYDEPFRSDPEARKILEDSLRLMENTDEACEKATKWVFAYKLRPEKRVVKIDFGKEEAKR